Protein AF-A0A6L9YX73-F1 (afdb_monomer_lite)

Foldseek 3Di:
DDDPQWKKKWWQALPVVDDIWIDTRHDTQDCVPNVVVVVVVVVVQCCQVPPDPPFDWDWDDFPNWIWTDGLWKIWIWAWFPDHGPVRHTTIMIIIDTDDPDDDDPVSLVVSLVSVQVVCVVSVTHHDPVSSVRSSVVVVVVRVVSVVVVVVVVVVVVVLVVVLVVVLVCCLPVVVVVVVVVVVVVVVVVVVVVVPDDDDDPVVVVVVVVVVVVVVVVVVVVVVVSVVCVVVSVVDPSSVVPDPPPDDDDD

Structure (mmCIF, N/CA/C/O backbone):
data_AF-A0A6L9YX73-F1
#
_entry.id   AF-A0A6L9YX73-F1
#
loop_
_atom_site.group_PDB
_atom_site.id
_atom_site.type_symbol
_atom_site.label_atom_id
_atom_site.label_alt_id
_atom_site.label_comp_id
_atom_site.label_asym_id
_atom_site.label_entity_id
_atom_site.label_seq_id
_atom_site.pdbx_PDB_ins_code
_atom_site.Cartn_x
_atom_site.Cartn_y
_atom_site.Cartn_z
_atom_site.occupancy
_atom_site.B_iso_or_equiv
_atom_site.auth_seq_id
_atom_site.auth_comp_id
_atom_site.auth_asym_id
_atom_site.auth_atom_id
_atom_site.pdbx_PDB_model_num
ATOM 1 N N . MET A 1 1 ? -4.839 24.579 -1.354 1.00 28.47 1 MET A N 1
ATOM 2 C CA . MET A 1 1 ? -4.820 23.292 -2.086 1.00 28.47 1 MET A CA 1
ATOM 3 C C . MET A 1 1 ? -5.053 22.160 -1.098 1.00 28.47 1 MET A C 1
ATOM 5 O O . MET A 1 1 ? -4.150 21.777 -0.362 1.00 28.47 1 MET A O 1
ATOM 9 N N . THR A 1 2 ? -6.299 21.713 -1.013 1.00 27.42 2 THR A N 1
ATOM 10 C CA . THR A 1 2 ? -6.786 20.639 -0.146 1.00 27.42 2 THR A CA 1
ATOM 11 C C . THR A 1 2 ? -6.419 19.294 -0.766 1.00 27.42 2 THR A C 1
ATOM 13 O O . THR A 1 2 ? -7.073 18.819 -1.687 1.00 27.42 2 THR A O 1
ATOM 16 N N . THR A 1 3 ? -5.334 18.678 -0.294 1.00 39.69 3 THR A N 1
ATOM 17 C CA . THR A 1 3 ? -5.133 17.244 -0.515 1.00 39.69 3 THR A CA 1
ATOM 18 C C . THR A 1 3 ? -6.301 16.519 0.140 1.00 39.69 3 THR A C 1
ATOM 20 O O . THR A 1 3 ? -6.611 16.787 1.299 1.00 39.69 3 THR A O 1
ATOM 23 N N . ASN A 1 4 ? -6.993 15.673 -0.616 1.00 47.00 4 ASN A N 1
ATOM 24 C CA . ASN A 1 4 ? -8.134 14.909 -0.131 1.00 47.00 4 ASN A CA 1
ATOM 25 C C . ASN A 1 4 ? -7.609 13.912 0.921 1.00 47.00 4 ASN A C 1
ATOM 27 O O . ASN A 1 4 ? -6.870 12.986 0.589 1.00 47.00 4 ASN A O 1
ATOM 31 N N . ARG A 1 5 ? -7.856 14.225 2.197 1.00 58.59 5 ARG A N 1
ATOM 32 C CA . ARG A 1 5 ? -7.142 13.722 3.391 1.00 58.59 5 ARG A CA 1
ATOM 33 C C . ARG A 1 5 ? -7.901 12.632 4.144 1.00 58.59 5 ARG A C 1
ATOM 35 O O . ARG A 1 5 ? -7.526 12.307 5.259 1.00 58.59 5 ARG A O 1
ATOM 42 N N . GLU A 1 6 ? -8.979 12.108 3.584 1.00 69.44 6 GLU A N 1
ATOM 43 C CA . GLU A 1 6 ? -9.892 11.263 4.346 1.00 69.44 6 GLU A CA 1
ATOM 44 C C . GLU A 1 6 ? -9.435 9.802 4.329 1.00 69.44 6 GLU A C 1
ATOM 46 O O . GLU A 1 6 ? -9.416 9.153 3.280 1.00 69.44 6 GLU A O 1
ATOM 51 N N . LEU A 1 7 ? -9.057 9.289 5.504 1.00 81.12 7 LEU A N 1
ATOM 52 C CA . LEU A 1 7 ? -8.949 7.854 5.735 1.00 81.12 7 LEU A CA 1
ATOM 53 C C . LEU A 1 7 ? -10.349 7.240 5.799 1.00 81.12 7 LEU A C 1
ATOM 55 O O . LEU A 1 7 ? -11.293 7.832 6.327 1.00 81.12 7 LEU A O 1
ATOM 59 N N . CYS A 1 8 ? -10.474 6.035 5.258 1.00 84.25 8 CYS A N 1
ATOM 60 C CA . CYS A 1 8 ? -11.646 5.196 5.449 1.00 84.25 8 CYS A CA 1
ATOM 61 C C . CYS A 1 8 ? -11.272 4.075 6.412 1.00 84.25 8 CYS A C 1
ATOM 63 O O . CYS A 1 8 ? -10.256 3.403 6.228 1.00 84.25 8 CYS A O 1
ATOM 65 N N . HIS A 1 9 ? -12.086 3.859 7.431 1.00 85.94 9 HIS A N 1
ATOM 66 C CA . HIS A 1 9 ? -11.857 2.836 8.435 1.00 85.94 9 HIS A CA 1
ATOM 67 C C . HIS A 1 9 ? -12.965 1.794 8.363 1.00 85.94 9 HIS A C 1
ATOM 69 O O . HIS A 1 9 ? -14.138 2.128 8.237 1.00 85.94 9 HIS A O 1
ATOM 75 N N . TRP A 1 10 ? -12.588 0.528 8.449 1.00 83.50 10 TRP A N 1
ATOM 76 C CA . TRP A 1 10 ? -13.494 -0.605 8.541 1.00 83.50 10 TRP A CA 1
ATOM 77 C C . TRP A 1 10 ? -13.113 -1.425 9.768 1.00 83.50 10 TRP A C 1
ATOM 79 O O . TRP A 1 10 ? -11.934 -1.705 10.007 1.00 83.50 10 TRP A O 1
ATOM 89 N N . ALA A 1 11 ? -14.107 -1.819 10.552 1.00 77.56 11 ALA A N 1
ATOM 90 C CA . ALA A 1 11 ? -13.924 -2.748 11.652 1.00 77.56 11 ALA A CA 1
ATOM 91 C C . ALA A 1 11 ? -15.119 -3.690 11.739 1.00 77.56 11 ALA A C 1
ATOM 93 O O . ALA A 1 11 ? -16.269 -3.258 11.848 1.00 77.56 11 ALA A O 1
ATOM 94 N N . GLN A 1 12 ? -14.828 -4.987 11.769 1.00 74.06 12 GLN A N 1
ATOM 95 C CA . GLN A 1 12 ? -15.840 -5.991 12.061 1.00 74.06 12 GLN A CA 1
ATOM 96 C C . GLN A 1 12 ? -16.338 -5.813 13.495 1.00 74.06 12 GLN A C 1
ATOM 98 O O . GLN A 1 12 ? -15.521 -5.746 14.418 1.00 74.06 12 GLN A O 1
ATOM 103 N N . GLN A 1 13 ? -17.653 -5.762 13.706 1.00 68.31 13 GLN A N 1
ATOM 104 C CA . GLN A 1 13 ? -18.235 -5.650 15.046 1.00 68.31 13 GLN A CA 1
ATOM 105 C C . GLN A 1 13 ? -17.806 -6.811 15.954 1.00 68.31 13 GLN A C 1
ATOM 107 O O . GLN A 1 13 ? -17.713 -7.961 15.529 1.00 68.31 13 GLN A O 1
ATOM 112 N N . ILE A 1 14 ? -17.566 -6.510 17.235 1.00 61.66 14 ILE A N 1
ATOM 113 C CA . ILE A 1 14 ? -17.250 -7.528 18.256 1.00 61.66 14 ILE A CA 1
ATOM 114 C C . ILE A 1 14 ? -18.456 -8.453 18.486 1.00 61.66 14 ILE A C 1
ATOM 116 O O . ILE A 1 14 ? -18.305 -9.652 18.723 1.00 61.66 14 ILE A O 1
ATOM 120 N N . LYS A 1 15 ? -19.670 -7.904 18.375 1.00 62.66 15 LYS A N 1
ATOM 121 C CA . LYS A 1 15 ? -20.918 -8.668 18.408 1.00 62.66 15 LYS A CA 1
ATOM 122 C C . LYS A 1 15 ? -21.242 -9.124 16.984 1.00 62.66 15 LYS A C 1
ATOM 124 O O . LYS A 1 15 ? -21.561 -8.294 16.140 1.00 62.66 15 LYS A O 1
ATOM 129 N N . SER A 1 16 ? -21.176 -10.432 16.725 1.00 59.22 16 SER A N 1
ATOM 130 C CA . SER A 1 16 ? -21.336 -11.032 15.384 1.00 59.22 16 SER A CA 1
ATOM 131 C C . SER A 1 16 ? -22.702 -10.802 14.729 1.00 59.22 16 SER A C 1
ATOM 133 O O . SER A 1 16 ? -22.848 -11.041 13.536 1.00 59.22 16 SER A O 1
ATOM 135 N N . THR A 1 17 ? -23.698 -10.359 15.495 1.00 63.16 17 THR A N 1
ATOM 136 C CA . THR A 1 17 ? -25.054 -10.062 15.019 1.00 63.16 17 THR A CA 1
ATOM 137 C C . THR A 1 17 ? -25.183 -8.687 14.373 1.00 63.16 17 THR A C 1
ATOM 139 O O . THR A 1 17 ? -26.188 -8.421 13.720 1.00 63.16 17 THR A O 1
ATOM 142 N N . ASN A 1 18 ? -24.206 -7.801 14.575 1.00 69.12 18 ASN A N 1
ATOM 143 C CA . ASN A 1 18 ? -24.274 -6.428 14.095 1.00 69.12 18 ASN A CA 1
ATOM 144 C C . ASN A 1 18 ? -23.500 -6.276 12.778 1.00 69.12 18 ASN A C 1
ATOM 146 O O . ASN A 1 18 ? -22.459 -6.915 12.609 1.00 69.12 18 ASN A O 1
ATOM 150 N N . PRO A 1 19 ? -23.969 -5.411 11.861 1.00 74.50 19 PRO A N 1
ATOM 151 C CA . PRO A 1 19 ? -23.253 -5.128 10.625 1.00 74.50 19 PRO A CA 1
ATOM 152 C C . PRO A 1 19 ? -21.907 -4.454 10.913 1.00 74.50 19 PRO A C 1
ATOM 154 O O . PRO A 1 19 ? -21.751 -3.746 11.909 1.00 74.50 19 PRO A O 1
ATOM 157 N N . ASP A 1 20 ? -20.944 -4.645 10.013 1.00 79.50 20 ASP A N 1
ATOM 158 C CA . ASP A 1 20 ? -19.618 -4.036 10.126 1.00 79.50 20 ASP A CA 1
ATOM 159 C C . ASP A 1 20 ? -19.685 -2.506 10.192 1.00 79.50 20 ASP A C 1
ATOM 161 O O . ASP A 1 20 ? -20.453 -1.860 9.464 1.00 79.50 20 ASP A O 1
ATOM 165 N N . ILE A 1 21 ? -18.814 -1.920 11.013 1.00 82.31 21 ILE A N 1
ATOM 166 C CA . ILE A 1 21 ? -18.687 -0.470 11.146 1.00 82.31 21 ILE A CA 1
ATOM 167 C C . ILE A 1 21 ? -17.762 0.037 10.039 1.00 82.31 21 ILE A C 1
ATOM 169 O O . ILE A 1 21 ? -16.612 -0.402 9.944 1.00 82.31 21 ILE A O 1
ATOM 173 N N . ILE A 1 22 ? -18.242 0.983 9.228 1.00 83.75 22 ILE A N 1
ATOM 174 C CA . ILE A 1 22 ? -17.445 1.645 8.187 1.00 83.75 22 ILE A CA 1
ATOM 175 C C . ILE A 1 22 ? -17.533 3.148 8.383 1.00 83.75 22 ILE A C 1
ATOM 177 O O . ILE A 1 22 ? -18.625 3.706 8.385 1.00 83.75 22 ILE A O 1
ATOM 181 N N . TYR A 1 23 ? -16.382 3.795 8.529 1.00 84.94 23 TYR A N 1
ATOM 182 C CA . TYR A 1 23 ? -16.262 5.243 8.617 1.00 84.94 23 TYR A CA 1
ATOM 183 C C . TYR A 1 23 ? -15.519 5.782 7.405 1.00 84.94 23 TYR A C 1
ATOM 185 O O . TYR A 1 23 ? -14.487 5.241 7.005 1.00 84.94 23 TYR A O 1
ATOM 193 N N . LYS A 1 24 ? -15.999 6.902 6.874 1.00 83.56 24 LYS A N 1
ATOM 194 C CA . LYS A 1 24 ? -15.263 7.742 5.932 1.00 83.56 24 LYS A CA 1
ATOM 195 C C . LYS A 1 24 ? -14.967 9.069 6.620 1.00 83.56 24 LYS A C 1
ATOM 197 O O . LYS A 1 24 ? -15.872 9.851 6.915 1.00 83.56 24 LYS A O 1
ATOM 202 N N . GLY A 1 25 ? -13.700 9.288 6.965 1.00 80.56 25 GLY A N 1
ATOM 203 C CA . GLY A 1 25 ? -13.309 10.383 7.847 1.00 80.56 25 GLY A CA 1
ATOM 204 C C . GLY A 1 25 ? -14.025 10.286 9.200 1.00 80.56 25 GLY A C 1
ATOM 205 O O . GLY A 1 25 ? -13.740 9.400 10.000 1.00 80.56 25 GLY A O 1
ATOM 206 N N . LYS A 1 26 ? -14.958 11.210 9.460 1.00 78.12 26 LYS A N 1
ATOM 207 C CA . LYS A 1 26 ? -15.724 11.282 10.720 1.00 78.12 26 LYS A CA 1
ATOM 208 C C . LYS A 1 26 ? -17.159 10.754 10.620 1.00 78.12 26 LYS A C 1
ATOM 210 O O . LYS A 1 26 ? -17.870 10.793 11.619 1.00 78.12 26 LYS A O 1
ATOM 215 N N . ILE A 1 27 ? -17.593 10.324 9.437 1.00 83.94 27 ILE A N 1
ATOM 216 C CA . ILE A 1 27 ? -18.981 9.931 9.174 1.00 83.94 27 ILE A CA 1
ATOM 217 C C . ILE A 1 27 ? -19.064 8.406 9.152 1.00 83.94 27 ILE A C 1
ATOM 219 O O . ILE A 1 27 ? -18.334 7.766 8.394 1.00 83.94 27 ILE A O 1
ATOM 223 N N . GLU A 1 28 ? -19.952 7.840 9.970 1.00 86.19 28 GLU A N 1
ATOM 224 C CA . GLU A 1 28 ? -20.330 6.428 9.885 1.00 86.19 28 GLU A CA 1
ATOM 225 C C . GLU A 1 28 ? -21.273 6.221 8.698 1.00 86.19 28 GLU A C 1
ATOM 227 O O . GLU A 1 28 ? -22.293 6.900 8.587 1.00 86.19 28 GLU A O 1
ATOM 232 N N . LEU A 1 29 ? -20.934 5.280 7.818 1.00 83.50 29 LEU A N 1
ATOM 233 C CA . LEU A 1 29 ? -21.755 4.928 6.664 1.00 83.50 29 LEU A CA 1
ATOM 234 C C . LEU A 1 29 ? -22.800 3.890 7.070 1.00 83.50 29 LEU A C 1
ATOM 236 O O . LEU A 1 29 ? -22.457 2.771 7.471 1.00 83.50 29 LEU A O 1
ATOM 240 N N . HIS A 1 30 ? -24.079 4.227 6.930 1.00 83.62 30 HIS A N 1
ATOM 241 C CA . HIS A 1 30 ? -25.179 3.375 7.360 1.00 83.62 30 HIS A CA 1
ATOM 242 C C . HIS A 1 30 ? -25.414 2.225 6.359 1.00 83.62 30 HIS A C 1
ATOM 244 O O . HIS A 1 30 ? -25.539 2.487 5.161 1.00 83.62 30 HIS A O 1
ATOM 250 N N . PRO A 1 31 ? -25.572 0.961 6.807 1.00 77.88 31 PRO A N 1
ATOM 251 C CA . PRO A 1 31 ? -25.685 -0.206 5.922 1.00 77.88 31 PRO A CA 1
ATOM 252 C C . PRO A 1 31 ? -26.796 -0.117 4.872 1.00 77.88 31 PRO A C 1
ATOM 254 O O . PRO A 1 31 ? -26.626 -0.611 3.770 1.00 77.88 31 PRO A O 1
ATOM 257 N N . VAL A 1 32 ? -27.918 0.521 5.218 1.00 74.56 32 VAL A N 1
ATOM 258 C CA . VAL A 1 32 ? -29.110 0.621 4.352 1.00 74.56 32 VAL A CA 1
ATOM 259 C C . VAL A 1 32 ? -29.120 1.885 3.485 1.00 74.56 32 VAL A C 1
ATOM 261 O O . VAL A 1 32 ? -29.744 1.900 2.433 1.00 74.56 32 VAL A O 1
ATOM 264 N N . LYS A 1 33 ? -28.481 2.975 3.931 1.00 78.94 33 LYS A N 1
ATOM 265 C CA . LYS A 1 33 ? -28.550 4.270 3.224 1.00 78.94 33 LYS A CA 1
ATOM 266 C C . LYS A 1 33 ? -27.348 4.492 2.312 1.00 78.94 33 LYS A C 1
ATOM 268 O O . LYS A 1 33 ? -27.506 5.054 1.238 1.00 78.94 33 LYS A O 1
ATOM 273 N N . ASP A 1 34 ? -26.185 4.000 2.726 1.00 85.81 34 ASP A N 1
ATOM 274 C CA . ASP A 1 34 ? -24.898 4.264 2.082 1.00 85.81 34 ASP A CA 1
ATOM 275 C C . ASP A 1 34 ? -24.297 2.982 1.479 1.00 85.81 34 ASP A C 1
ATOM 277 O O . ASP A 1 34 ? -23.081 2.854 1.346 1.00 85.81 34 ASP A O 1
ATOM 281 N N . GLU A 1 35 ? -25.141 2.001 1.141 1.00 84.62 35 GLU A N 1
ATOM 282 C CA . GLU A 1 35 ? -24.743 0.666 0.667 1.00 84.62 35 GLU A CA 1
ATOM 283 C C . GLU A 1 35 ? -23.741 0.737 -0.495 1.00 84.62 35 GLU A C 1
ATOM 285 O O . GLU A 1 35 ? -22.658 0.158 -0.422 1.00 84.62 35 GLU A O 1
ATOM 290 N N . GLN A 1 36 ? -24.039 1.547 -1.514 1.00 85.62 36 GLN A N 1
ATOM 291 C CA . GLN A 1 36 ? -23.175 1.718 -2.684 1.00 85.62 36 GLN A CA 1
ATOM 292 C C . GLN A 1 36 ? -21.796 2.307 -2.329 1.00 85.62 36 GLN A C 1
ATOM 294 O O . GLN A 1 36 ? -20.767 1.928 -2.901 1.00 85.62 36 GLN A O 1
ATOM 299 N N . GLU A 1 37 ? -21.741 3.240 -1.376 1.00 84.12 37 GLU A N 1
ATOM 300 C CA . GLU A 1 37 ? -20.478 3.834 -0.933 1.00 84.12 37 GLU A CA 1
ATOM 301 C C . GLU A 1 37 ? -19.666 2.843 -0.088 1.00 84.12 37 GLU A C 1
ATOM 303 O O . GLU A 1 37 ? -18.448 2.728 -0.257 1.00 84.12 37 GLU A O 1
ATOM 308 N N . ARG A 1 38 ? -20.344 2.056 0.754 1.00 84.94 38 ARG A N 1
ATOM 309 C CA . ARG A 1 38 ? -19.734 0.958 1.515 1.00 84.94 38 ARG A CA 1
ATOM 310 C C . ARG A 1 38 ? -19.124 -0.089 0.584 1.00 84.94 38 ARG A C 1
ATOM 312 O O . ARG A 1 38 ? -17.962 -0.447 0.775 1.00 84.94 38 ARG A O 1
ATOM 319 N N . GLU A 1 39 ? -19.843 -0.520 -0.452 1.00 84.88 39 GLU A N 1
ATOM 320 C CA . GLU A 1 39 ? -19.317 -1.439 -1.474 1.00 84.88 39 GLU A CA 1
ATOM 321 C C . GLU A 1 39 ? -18.099 -0.861 -2.203 1.00 84.88 39 GLU A C 1
ATOM 323 O O . GLU A 1 39 ? -17.112 -1.564 -2.431 1.00 84.88 39 GLU A O 1
ATOM 328 N N . THR A 1 40 ? -18.127 0.437 -2.518 1.00 85.94 40 THR A N 1
ATOM 329 C CA . THR A 1 40 ? -17.002 1.120 -3.173 1.00 85.94 40 THR A CA 1
ATOM 330 C C . THR A 1 40 ? -15.738 1.077 -2.308 1.00 85.94 40 THR A C 1
ATOM 332 O O . THR A 1 40 ? -14.649 0.791 -2.813 1.00 85.94 40 THR A O 1
ATOM 335 N N . ILE A 1 41 ? -15.863 1.319 -0.998 1.00 84.69 41 ILE A N 1
ATOM 336 C CA . ILE A 1 41 ? -14.737 1.250 -0.053 1.00 84.69 41 ILE A CA 1
ATOM 337 C C . ILE A 1 41 ? -14.220 -0.184 0.078 1.00 84.69 41 ILE A C 1
ATOM 339 O O . ILE A 1 41 ? -13.007 -0.398 0.023 1.00 84.69 41 ILE A O 1
ATOM 343 N N . LEU A 1 42 ? -15.114 -1.167 0.210 1.00 85.00 42 LEU A N 1
ATOM 344 C CA . LEU A 1 42 ? -14.733 -2.578 0.306 1.00 85.00 42 LEU A CA 1
ATOM 345 C C . LEU A 1 42 ? -14.004 -3.048 -0.958 1.00 85.00 42 LEU A C 1
ATOM 347 O O . LEU A 1 42 ? -12.926 -3.633 -0.864 1.00 85.00 42 LEU A O 1
ATOM 351 N N . SER A 1 43 ? -14.507 -2.686 -2.142 1.00 84.31 43 SER A N 1
ATOM 352 C CA . SER A 1 43 ? -13.830 -2.988 -3.405 1.00 84.31 43 SER A CA 1
ATOM 353 C C . SER A 1 43 ? -12.456 -2.317 -3.508 1.00 84.31 43 SER A C 1
ATOM 355 O O . SER A 1 43 ? -11.540 -2.897 -4.097 1.00 84.31 43 SER A O 1
ATOM 357 N N . ALA A 1 44 ? -12.290 -1.104 -2.972 1.00 83.69 44 ALA A N 1
ATOM 358 C CA . ALA A 1 44 ? -11.000 -0.416 -2.959 1.00 83.69 44 ALA A CA 1
ATOM 359 C C . ALA A 1 44 ? -10.000 -1.091 -2.005 1.00 83.69 44 ALA A C 1
ATOM 361 O O . ALA A 1 44 ? -8.822 -1.228 -2.345 1.00 83.69 44 ALA A O 1
ATOM 362 N N . ILE A 1 45 ? -10.469 -1.555 -0.841 1.00 84.69 45 ILE A N 1
ATOM 363 C CA . ILE A 1 45 ? -9.674 -2.359 0.096 1.00 84.69 45 ILE A CA 1
ATOM 364 C C . ILE A 1 45 ? -9.214 -3.651 -0.585 1.00 84.69 45 ILE A C 1
ATOM 366 O O . ILE A 1 45 ? -8.012 -3.934 -0.603 1.00 84.69 45 ILE A O 1
ATOM 370 N N . ASP A 1 46 ? -10.137 -4.388 -1.201 1.00 84.44 46 ASP A N 1
ATOM 371 C CA . ASP A 1 46 ? -9.839 -5.644 -1.892 1.00 84.44 46 ASP A CA 1
ATOM 372 C C . ASP A 1 46 ? -8.836 -5.451 -3.028 1.00 84.44 46 ASP A C 1
ATOM 374 O O . ASP A 1 46 ? -7.927 -6.262 -3.193 1.00 84.44 46 ASP A O 1
ATOM 378 N N . GLU A 1 47 ? -8.920 -4.348 -3.777 1.00 83.69 47 GLU A N 1
ATOM 379 C CA . GLU A 1 47 ? -7.959 -4.054 -4.842 1.00 83.69 47 GLU A CA 1
ATOM 380 C C . GLU A 1 47 ? -6.517 -3.907 -4.322 1.00 83.69 47 GLU A C 1
ATOM 382 O O . GLU A 1 47 ? -5.561 -4.263 -5.023 1.00 83.69 47 GLU A O 1
ATOM 387 N N . VAL A 1 48 ? -6.346 -3.375 -3.109 1.00 81.06 48 VAL A N 1
ATOM 388 C CA . VAL A 1 48 ? -5.030 -3.191 -2.482 1.00 81.06 48 VAL A CA 1
ATOM 389 C C . VAL A 1 48 ? -4.547 -4.473 -1.803 1.00 81.06 48 VAL A C 1
ATOM 391 O O . VAL A 1 48 ? -3.365 -4.807 -1.913 1.00 81.06 48 VAL A O 1
ATOM 394 N N . VAL A 1 49 ? -5.437 -5.185 -1.104 1.00 80.81 49 VAL A N 1
ATOM 395 C CA . VAL A 1 49 ? -5.108 -6.401 -0.340 1.00 80.81 49 VAL A CA 1
ATOM 396 C C . VAL A 1 49 ? -4.902 -7.605 -1.263 1.00 80.81 49 VAL A C 1
ATOM 398 O O . VAL A 1 49 ? -3.943 -8.360 -1.087 1.00 80.81 49 VAL A O 1
ATOM 401 N N . LEU A 1 50 ? -5.773 -7.766 -2.260 1.00 80.94 50 LEU A N 1
ATOM 402 C CA . LEU A 1 50 ? -5.785 -8.847 -3.244 1.00 80.94 50 LEU A CA 1
ATOM 403 C C . LEU A 1 50 ? -5.594 -8.262 -4.654 1.00 80.94 50 LEU A C 1
ATOM 405 O O . LEU A 1 50 ? -6.526 -8.224 -5.465 1.00 80.94 50 LEU A O 1
ATOM 409 N N . PRO A 1 51 ? -4.377 -7.795 -4.988 1.00 71.88 51 PRO A N 1
ATOM 410 C CA . PRO A 1 51 ? -4.116 -7.205 -6.292 1.00 71.88 51 PRO A CA 1
ATOM 411 C C . PRO A 1 51 ? -4.446 -8.200 -7.415 1.00 71.88 51 PRO A C 1
ATOM 413 O O . PRO A 1 51 ? -3.921 -9.314 -7.468 1.00 71.88 51 PRO A O 1
ATOM 416 N N . LYS A 1 52 ? -5.289 -7.775 -8.366 1.00 71.94 52 LYS A N 1
ATOM 417 C CA . LYS A 1 52 ? -5.544 -8.528 -9.608 1.00 71.94 52 LYS A CA 1
ATOM 418 C C . LYS A 1 52 ? -4.216 -8.817 -10.325 1.00 71.94 52 LYS A C 1
ATOM 420 O O . LYS A 1 52 ? -3.286 -8.007 -10.250 1.00 71.94 52 LYS A O 1
ATOM 425 N N . LYS A 1 53 ? -4.137 -9.938 -11.063 1.00 54.78 53 LYS A N 1
ATOM 426 C CA . LYS A 1 53 ? -2.967 -10.298 -11.895 1.00 54.78 53 LYS A CA 1
ATOM 427 C C . LYS A 1 53 ? -2.465 -9.049 -12.639 1.00 54.78 53 LYS A C 1
ATOM 429 O O . LYS A 1 53 ? -3.242 -8.419 -13.351 1.00 54.78 53 LYS A O 1
ATOM 434 N N . ASN A 1 54 ? -1.186 -8.708 -12.451 1.00 53.59 54 ASN A N 1
ATOM 435 C CA . ASN A 1 54 ? -0.464 -7.540 -12.997 1.00 53.59 54 ASN A CA 1
ATOM 436 C C . ASN A 1 54 ? -0.463 -6.245 -12.154 1.00 53.59 54 ASN A C 1
ATOM 438 O O . ASN A 1 54 ? 0.166 -5.266 -12.567 1.00 53.59 54 ASN A O 1
ATOM 442 N N . LYS A 1 55 ? -1.087 -6.209 -10.970 1.00 61.84 55 LYS A N 1
ATOM 443 C CA . LYS A 1 55 ? -0.923 -5.101 -10.010 1.00 61.84 55 LYS A CA 1
ATOM 444 C C . LYS A 1 55 ? 0.097 -5.463 -8.926 1.00 61.84 55 LYS A C 1
ATOM 446 O O . LYS A 1 55 ? 0.190 -6.605 -8.493 1.00 61.84 55 LYS A O 1
ATOM 451 N N . VAL A 1 56 ? 0.889 -4.476 -8.506 1.00 58.50 56 VAL A N 1
ATOM 452 C CA . VAL A 1 56 ? 1.855 -4.626 -7.408 1.00 58.50 56 VAL A CA 1
ATOM 453 C C . VAL A 1 56 ? 1.126 -4.305 -6.112 1.00 58.50 56 VAL A C 1
ATOM 455 O O . VAL A 1 56 ? 0.967 -3.131 -5.785 1.00 58.50 56 VAL A O 1
ATOM 458 N N . GLY A 1 57 ? 0.652 -5.339 -5.423 1.00 63.34 57 GLY A N 1
ATOM 459 C CA . GLY A 1 57 ? 0.334 -5.255 -4.001 1.00 63.34 57 GLY A CA 1
ATOM 460 C C . GLY A 1 57 ? 1.507 -5.833 -3.229 1.00 63.34 57 GLY A C 1
ATOM 461 O O . GLY A 1 57 ? 1.969 -6.936 -3.525 1.00 63.34 57 GLY A O 1
ATOM 462 N N . ILE A 1 58 ? 2.041 -5.054 -2.298 1.00 71.12 58 ILE A N 1
ATOM 463 C CA . ILE A 1 58 ? 3.123 -5.491 -1.420 1.00 71.12 58 ILE A CA 1
ATOM 464 C C . ILE A 1 58 ? 2.566 -5.527 -0.017 1.00 71.12 58 ILE A C 1
ATOM 466 O O . ILE A 1 58 ? 1.938 -4.565 0.423 1.00 71.12 58 ILE A O 1
ATOM 470 N N . ASN A 1 59 ? 2.808 -6.636 0.671 1.00 81.50 59 ASN A N 1
ATOM 471 C CA . ASN A 1 59 ? 2.525 -6.755 2.084 1.00 81.50 59 ASN A CA 1
ATOM 472 C C . ASN A 1 59 ? 3.814 -6.572 2.892 1.00 81.50 59 ASN A C 1
ATOM 474 O O . ASN A 1 59 ? 4.904 -6.994 2.502 1.00 81.50 59 ASN A O 1
ATOM 478 N N . ILE A 1 60 ? 3.693 -5.894 4.025 1.00 78.75 60 ILE A N 1
ATOM 479 C CA . ILE A 1 60 ? 4.709 -5.891 5.072 1.00 78.75 60 ILE A CA 1
ATOM 480 C C . ILE A 1 60 ? 3.990 -6.284 6.346 1.00 78.75 60 ILE A C 1
ATOM 482 O O . ILE A 1 60 ? 2.968 -5.696 6.694 1.00 78.75 60 ILE A O 1
ATOM 486 N N . GLU A 1 61 ? 4.527 -7.282 7.027 1.00 80.50 61 GLU A N 1
ATOM 487 C CA . GLU A 1 61 ? 4.167 -7.587 8.399 1.00 80.50 61 GLU A CA 1
ATOM 488 C C . GLU A 1 61 ? 5.283 -7.050 9.289 1.00 80.50 61 GLU A C 1
ATOM 490 O O . GLU A 1 61 ? 6.444 -7.431 9.143 1.00 80.50 61 GLU A O 1
ATOM 495 N N . TYR A 1 62 ? 4.939 -6.117 10.169 1.00 71.50 62 TYR A N 1
ATOM 496 C CA . TYR A 1 62 ? 5.873 -5.515 11.105 1.00 71.50 62 TYR A CA 1
ATOM 497 C C . TYR A 1 62 ? 5.261 -5.576 12.500 1.00 71.50 62 TYR A C 1
ATOM 499 O O . TYR A 1 62 ? 4.247 -4.935 12.762 1.00 71.50 62 TYR A O 1
ATOM 507 N N . LYS A 1 63 ? 5.843 -6.416 13.366 1.00 71.12 63 LYS A N 1
ATOM 508 C CA . LYS A 1 63 ? 5.425 -6.626 14.766 1.00 71.12 63 LYS A CA 1
ATOM 509 C C . LYS A 1 63 ? 3.897 -6.759 14.948 1.00 71.12 63 LYS A C 1
ATOM 511 O O . LYS A 1 63 ? 3.294 -6.089 15.778 1.00 71.12 63 LYS A O 1
ATOM 516 N N . GLY A 1 64 ? 3.258 -7.601 14.132 1.00 71.00 64 GLY A N 1
ATOM 517 C CA . GLY A 1 64 ? 1.814 -7.882 14.207 1.00 71.00 64 GLY A CA 1
ATOM 518 C C . GLY A 1 64 ? 0.899 -6.879 13.491 1.00 71.00 64 GLY A C 1
ATOM 519 O O . GLY A 1 64 ? -0.295 -7.142 13.353 1.00 71.00 64 GLY A O 1
ATOM 520 N N . VAL A 1 65 ? 1.437 -5.770 12.972 1.00 82.88 65 VAL A N 1
ATOM 521 C CA . VAL A 1 65 ? 0.722 -4.856 12.071 1.00 82.88 65 VAL A CA 1
ATOM 522 C C . VAL A 1 65 ? 1.010 -5.260 10.629 1.00 82.88 65 VAL A C 1
ATOM 524 O O . VAL A 1 65 ? 2.167 -5.404 10.231 1.00 82.88 65 VAL A O 1
ATOM 527 N N . LYS A 1 66 ? -0.043 -5.440 9.827 1.00 88.19 66 LYS A N 1
ATOM 528 C CA . LYS A 1 66 ? 0.080 -5.758 8.398 1.00 88.19 66 LYS A CA 1
ATOM 529 C C . LYS A 1 66 ? -0.291 -4.542 7.572 1.00 88.19 66 LYS A C 1
ATOM 531 O O . LYS A 1 66 ? -1.373 -4.000 7.746 1.00 88.19 66 LYS A O 1
ATOM 536 N N . ILE A 1 67 ? 0.567 -4.132 6.649 1.00 88.94 67 ILE A N 1
ATOM 537 C CA . ILE A 1 67 ? 0.252 -3.089 5.673 1.00 88.94 67 ILE A CA 1
ATOM 538 C C . ILE A 1 67 ? 0.319 -3.668 4.267 1.00 88.94 67 ILE A C 1
ATOM 540 O O . ILE A 1 67 ? 1.327 -4.243 3.865 1.00 88.94 67 ILE A O 1
ATOM 544 N N . TYR A 1 68 ? -0.772 -3.512 3.532 1.00 88.94 68 TYR A N 1
ATOM 545 C CA . TYR A 1 68 ? -0.864 -3.778 2.106 1.00 88.94 68 TYR A CA 1
ATOM 546 C C . TYR A 1 68 ? -0.789 -2.439 1.397 1.00 88.94 68 TYR A C 1
ATOM 548 O O . TYR A 1 68 ? -1.472 -1.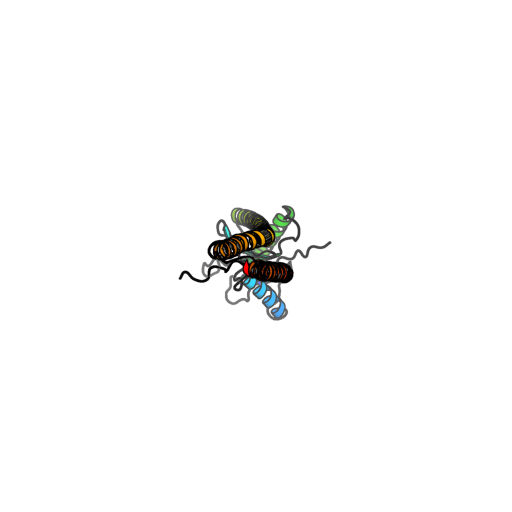498 1.791 1.00 88.94 68 TYR A O 1
ATOM 556 N N . TYR A 1 69 ? 0.032 -2.315 0.366 1.00 87.12 69 TYR A N 1
ATOM 557 C CA . TYR A 1 69 ? 0.104 -1.062 -0.371 1.00 87.12 69 TYR A CA 1
ATOM 558 C C . TYR A 1 69 ? 0.414 -1.262 -1.844 1.00 87.12 69 TYR A C 1
ATOM 560 O O . TYR A 1 69 ? 1.033 -2.243 -2.264 1.00 87.12 69 TYR A O 1
ATOM 568 N N . ASN A 1 70 ? -0.010 -0.271 -2.619 1.00 83.12 70 ASN A N 1
ATOM 569 C CA . ASN A 1 70 ? 0.355 -0.093 -4.012 1.00 83.12 70 ASN A CA 1
ATOM 570 C C . ASN A 1 70 ? 1.019 1.290 -4.197 1.00 83.12 70 ASN A C 1
ATOM 572 O O . ASN A 1 70 ? 1.465 1.934 -3.249 1.00 83.12 70 ASN A O 1
ATOM 576 N N . THR A 1 71 ? 1.127 1.770 -5.436 1.00 77.75 71 THR A N 1
ATOM 577 C CA . THR A 1 71 ? 1.773 3.062 -5.727 1.00 77.75 71 THR A CA 1
ATOM 578 C C . THR A 1 71 ? 1.031 4.290 -5.192 1.00 77.75 71 THR A C 1
ATOM 580 O O . THR A 1 71 ? 1.654 5.343 -5.046 1.00 77.75 71 THR A O 1
ATOM 583 N N . LYS A 1 72 ? -0.280 4.193 -4.958 1.00 82.00 72 LYS A N 1
ATOM 584 C CA . LYS A 1 72 ? -1.160 5.318 -4.604 1.00 82.00 72 LYS A CA 1
ATOM 585 C C . LYS A 1 72 ? -1.808 5.154 -3.233 1.00 82.00 72 LYS A C 1
ATOM 587 O O . LYS A 1 72 ? -1.922 6.138 -2.514 1.00 82.00 72 LYS A O 1
ATOM 592 N N . SER A 1 73 ? -2.163 3.934 -2.862 1.00 87.00 73 SER A N 1
ATOM 593 C CA . SER A 1 73 ? -3.045 3.643 -1.737 1.00 87.00 73 SER A CA 1
ATOM 594 C C . SER A 1 73 ? -2.467 2.548 -0.852 1.00 87.00 73 SER A C 1
ATOM 596 O O . SER A 1 73 ? -1.614 1.761 -1.280 1.00 87.00 73 SER A O 1
ATOM 598 N N . PHE A 1 74 ? -2.949 2.501 0.383 1.00 89.00 74 PHE A N 1
ATOM 599 C CA . PHE A 1 74 ? -2.585 1.502 1.372 1.00 89.00 74 PHE A CA 1
ATOM 600 C C . PHE A 1 74 ? -3.814 1.031 2.150 1.00 89.00 74 PHE A C 1
ATOM 602 O O . PHE A 1 74 ? -4.807 1.745 2.271 1.00 89.00 74 PHE A O 1
ATOM 609 N N . VAL A 1 75 ? -3.711 -0.177 2.691 1.00 89.88 75 VAL A N 1
ATOM 610 C CA . VAL A 1 75 ? -4.616 -0.766 3.672 1.00 89.88 75 VAL A CA 1
ATOM 611 C C . VAL A 1 75 ? -3.764 -1.229 4.841 1.00 89.88 75 VAL A C 1
ATOM 613 O O . VAL A 1 75 ? -2.920 -2.116 4.706 1.00 89.88 75 VAL A O 1
ATOM 616 N N . LEU A 1 76 ? -3.982 -0.623 5.996 1.00 90.75 76 LEU A N 1
ATOM 617 C CA . LEU A 1 76 ? -3.351 -0.994 7.248 1.00 90.75 76 LEU A CA 1
ATOM 618 C C . LEU A 1 76 ? -4.303 -1.884 8.043 1.00 90.75 76 LEU A C 1
ATOM 620 O O . LEU A 1 76 ? -5.393 -1.456 8.403 1.00 90.75 76 LEU A O 1
ATOM 624 N N . LYS A 1 77 ? -3.870 -3.099 8.350 1.00 89.44 77 LYS A N 1
ATOM 625 C CA . LYS A 1 77 ? -4.526 -4.025 9.264 1.00 89.44 77 LYS A CA 1
ATOM 626 C C . LYS A 1 77 ? -3.823 -3.976 10.615 1.00 89.44 77 LYS A C 1
ATOM 628 O O . LYS A 1 77 ? -2.702 -4.472 10.756 1.00 89.44 77 LYS A O 1
ATOM 633 N N . SER A 1 78 ? -4.490 -3.387 11.598 1.00 87.56 78 SER A N 1
ATOM 634 C CA . SER A 1 78 ? -4.022 -3.283 12.979 1.00 87.56 78 SER A CA 1
ATOM 635 C C . SER A 1 78 ? -4.899 -4.117 13.908 1.00 87.56 78 SER A C 1
ATOM 637 O O . SER A 1 78 ? -6.099 -4.274 13.690 1.00 87.56 78 SER A O 1
ATOM 639 N N . ILE A 1 79 ? -4.284 -4.695 14.938 1.00 84.88 79 ILE A N 1
ATOM 640 C CA . ILE A 1 79 ? -4.969 -5.547 15.910 1.00 84.88 79 ILE A CA 1
ATOM 641 C C . ILE A 1 79 ? -5.038 -4.790 17.248 1.00 84.88 79 ILE A C 1
ATOM 643 O O . ILE A 1 79 ? -3.981 -4.456 17.786 1.00 84.88 79 ILE A O 1
ATOM 647 N N . PRO A 1 80 ? -6.242 -4.459 17.750 1.00 82.50 80 PRO A N 1
ATOM 648 C CA . PRO A 1 80 ? -6.423 -3.824 19.056 1.00 82.50 80 PRO A CA 1
ATOM 649 C C . PRO A 1 80 ? -6.210 -4.818 20.213 1.00 82.50 80 PRO A C 1
ATOM 651 O O . PRO A 1 80 ? -6.073 -6.022 19.985 1.00 82.50 80 PRO A O 1
ATOM 654 N N . ILE A 1 81 ? -6.144 -4.309 21.449 1.00 81.69 81 ILE A N 1
ATOM 655 C CA . ILE A 1 81 ? -5.903 -5.122 22.659 1.00 81.69 81 ILE A CA 1
ATOM 656 C C . ILE A 1 81 ? -7.129 -5.982 22.991 1.00 81.69 81 ILE A C 1
ATOM 658 O O . ILE A 1 81 ? -6.999 -7.130 23.425 1.00 81.69 81 ILE A O 1
ATOM 662 N N . GLU A 1 82 ? -8.320 -5.420 22.802 1.00 76.25 82 GLU A N 1
ATOM 663 C CA . GLU A 1 82 ? -9.579 -6.041 23.184 1.00 76.25 82 GLU A CA 1
ATOM 664 C C . GLU A 1 82 ? -9.900 -7.247 22.298 1.00 76.25 82 GLU A C 1
ATOM 666 O O . GLU A 1 82 ? -9.719 -7.245 21.075 1.00 76.25 82 GLU A O 1
ATOM 671 N N . ARG A 1 83 ? -10.421 -8.293 22.939 1.00 72.38 83 ARG A N 1
ATOM 672 C CA . ARG A 1 83 ? -10.926 -9.495 22.276 1.00 72.38 83 ARG A CA 1
ATOM 673 C C . ARG A 1 83 ? -12.440 -9.434 22.201 1.00 72.38 83 ARG A C 1
ATOM 675 O O . ARG A 1 83 ? -13.088 -8.841 23.059 1.00 72.38 83 ARG A O 1
ATOM 682 N N . ASP A 1 84 ? -12.996 -10.065 21.177 1.00 65.38 84 ASP A N 1
ATOM 683 C CA . ASP A 1 84 ? -14.436 -10.236 21.088 1.00 65.38 84 ASP A CA 1
ATOM 684 C C . ASP A 1 84 ? -14.960 -11.245 22.127 1.00 65.38 84 ASP A C 1
ATOM 686 O O . ASP A 1 84 ? -14.193 -11.910 22.829 1.00 65.38 84 ASP A O 1
ATOM 690 N N . ASN A 1 85 ? -16.285 -11.394 22.201 1.00 64.56 85 ASN A N 1
ATOM 691 C CA . ASN A 1 85 ? -16.944 -12.328 23.124 1.00 64.56 85 ASN A CA 1
ATOM 692 C C . ASN A 1 85 ? -16.566 -13.807 22.885 1.00 64.56 85 ASN A C 1
ATOM 694 O O . ASN A 1 85 ? -16.867 -14.655 23.720 1.00 64.56 85 ASN A O 1
ATOM 698 N N . TYR A 1 86 ? -15.914 -14.120 21.761 1.00 64.62 86 TYR A N 1
ATOM 699 C CA . TYR A 1 86 ? -15.416 -15.446 21.396 1.00 64.62 86 TYR A CA 1
ATOM 700 C C . TYR A 1 86 ? -13.887 -15.559 21.557 1.00 64.62 86 TYR A C 1
ATOM 702 O O . TYR A 1 86 ? -13.280 -16.521 21.085 1.00 64.62 86 TYR A O 1
ATOM 710 N N . GLY A 1 87 ? -13.240 -14.577 22.197 1.00 66.56 87 GLY A N 1
ATOM 711 C CA . GLY A 1 87 ? -11.795 -14.548 22.425 1.00 66.56 87 GLY A CA 1
ATOM 712 C C . GLY A 1 87 ? -10.955 -14.228 21.181 1.00 66.56 87 GLY A C 1
ATOM 713 O O . GLY A 1 87 ? -9.721 -14.324 21.241 1.00 66.56 87 GLY A O 1
ATOM 714 N N . ARG A 1 88 ? -11.585 -13.843 20.064 1.00 69.31 88 ARG A N 1
ATOM 715 C CA . ARG A 1 88 ? -10.927 -13.510 18.794 1.00 69.31 88 ARG A CA 1
ATOM 716 C C . ARG A 1 88 ? -10.467 -12.057 18.800 1.00 69.31 88 ARG A C 1
ATOM 718 O O . ARG A 1 88 ? -11.132 -11.166 19.320 1.00 69.31 88 ARG A O 1
ATOM 725 N N . LEU A 1 89 ? -9.326 -11.813 18.171 1.00 74.12 89 LEU A N 1
ATOM 726 C CA . LEU A 1 89 ? -8.818 -10.468 17.928 1.00 74.12 89 LEU A CA 1
ATOM 727 C C . LEU A 1 89 ? -9.505 -9.911 16.677 1.00 74.12 89 LEU A C 1
ATOM 729 O O . LEU A 1 89 ? -9.251 -10.406 15.579 1.00 74.12 89 LEU A O 1
ATOM 733 N N . SER A 1 90 ? -10.385 -8.917 16.837 1.00 75.75 90 SER A N 1
ATOM 734 C CA . SER A 1 90 ? -11.086 -8.283 15.711 1.00 75.75 90 SER A CA 1
ATOM 735 C C . SER A 1 90 ? -10.227 -7.153 15.127 1.00 75.75 90 SER A C 1
ATOM 737 O O . SER A 1 90 ? -10.078 -6.105 15.767 1.00 75.75 90 SER A O 1
ATOM 739 N N . PRO A 1 91 ? -9.620 -7.345 13.941 1.00 83.50 91 PRO A N 1
ATOM 740 C CA . PRO A 1 91 ? -8.720 -6.361 13.365 1.00 83.50 91 PRO A CA 1
ATOM 741 C C . PRO A 1 91 ? -9.483 -5.129 12.872 1.00 83.50 91 PRO A C 1
ATOM 743 O O . PRO A 1 91 ? -10.626 -5.213 12.426 1.00 83.50 91 PRO A O 1
ATOM 746 N N . ILE A 1 92 ? -8.797 -3.993 12.886 1.00 87.00 92 ILE A N 1
ATOM 747 C CA . ILE A 1 92 ? -9.227 -2.757 12.238 1.00 87.00 92 ILE A CA 1
ATOM 748 C C . ILE A 1 92 ? -8.485 -2.649 10.904 1.00 87.00 92 ILE A C 1
ATOM 750 O O . ILE A 1 92 ? -7.260 -2.787 10.858 1.00 87.00 92 ILE A O 1
ATOM 754 N N . LEU A 1 93 ? -9.217 -2.401 9.819 1.00 88.88 93 LEU A N 1
ATOM 755 C CA . LEU A 1 93 ? -8.654 -2.047 8.520 1.00 88.88 93 LEU A CA 1
ATOM 756 C C . LEU A 1 93 ? -8.768 -0.537 8.320 1.00 88.88 93 LEU A C 1
ATOM 758 O O . LEU A 1 93 ? -9.838 0.040 8.460 1.00 88.88 93 LEU A O 1
ATOM 762 N N . SER A 1 94 ? -7.664 0.118 7.988 1.00 90.12 94 SER A N 1
ATOM 763 C CA . SER A 1 94 ? -7.638 1.538 7.633 1.00 90.12 94 SER A CA 1
ATOM 764 C C . SER A 1 94 ? -7.109 1.691 6.217 1.00 90.12 94 SER A C 1
ATOM 766 O O . SER A 1 94 ? -5.951 1.379 5.944 1.00 90.12 94 SER A O 1
ATOM 768 N N . TYR A 1 95 ? -7.974 2.144 5.321 1.00 89.38 95 TYR A N 1
ATOM 769 C CA . TYR A 1 95 ? -7.678 2.426 3.927 1.00 89.38 95 TYR A CA 1
ATOM 770 C C . TYR A 1 95 ? -7.414 3.915 3.723 1.00 89.38 95 TYR A C 1
ATOM 772 O O . TYR A 1 95 ? -8.121 4.771 4.255 1.00 89.38 95 TYR A O 1
ATOM 780 N N . GLY A 1 96 ? -6.409 4.231 2.915 1.00 87.94 96 GLY A N 1
ATOM 781 C CA . GLY A 1 96 ? -6.096 5.608 2.579 1.00 87.94 96 GLY A CA 1
ATOM 782 C C . GLY A 1 96 ? -5.202 5.736 1.361 1.00 87.94 96 GLY A C 1
ATOM 783 O O . GLY A 1 96 ? -4.601 4.774 0.879 1.00 87.94 96 GLY A O 1
ATOM 784 N N . ASN A 1 97 ? -5.090 6.968 0.876 1.00 87.56 97 ASN A N 1
ATOM 785 C CA . ASN A 1 97 ? -4.134 7.328 -0.159 1.00 87.56 97 ASN A CA 1
ATOM 786 C C . ASN A 1 97 ? -2.871 7.906 0.475 1.00 87.56 97 ASN A C 1
ATOM 788 O O . ASN A 1 97 ? -2.937 8.707 1.407 1.00 87.56 97 ASN A O 1
ATOM 792 N N . PHE A 1 98 ? -1.712 7.529 -0.061 1.00 84.31 98 PHE A N 1
ATOM 793 C CA . PHE A 1 98 ? -0.481 8.247 0.240 1.00 84.31 98 PHE A CA 1
ATOM 794 C C . PHE A 1 98 ? -0.574 9.674 -0.310 1.00 84.31 98 PHE A C 1
ATOM 796 O O . PHE A 1 98 ? -1.167 9.878 -1.375 1.00 84.31 98 PHE A O 1
ATOM 803 N N . PRO A 1 99 ? 0.057 10.657 0.351 1.00 81.62 99 PRO A N 1
ATOM 804 C CA . PRO A 1 99 ? 0.176 11.989 -0.215 1.00 81.62 99 PRO A CA 1
ATOM 805 C C . PRO A 1 99 ? 0.893 11.941 -1.575 1.00 81.62 99 PRO A C 1
ATOM 807 O O . PRO A 1 99 ? 1.760 11.099 -1.829 1.00 81.62 99 PRO A O 1
ATOM 810 N N . GLU A 1 100 ? 0.503 12.850 -2.472 1.00 74.81 100 GLU A N 1
ATOM 811 C CA . GLU A 1 100 ? 1.142 12.999 -3.789 1.00 74.81 100 GLU A CA 1
ATOM 812 C C . GLU A 1 100 ? 2.579 13.519 -3.666 1.00 74.81 100 GLU A C 1
ATOM 814 O O . GLU A 1 100 ? 3.456 13.148 -4.444 1.00 74.81 100 GLU A O 1
ATOM 819 N N . LYS A 1 101 ? 2.816 14.367 -2.659 1.00 74.50 101 LYS A N 1
ATOM 820 C CA . LYS A 1 101 ? 4.147 14.813 -2.236 1.00 74.50 101 LYS A CA 1
ATOM 821 C C . LYS A 1 101 ? 4.733 13.822 -1.221 1.00 74.50 101 LYS A C 1
ATOM 823 O O . LYS A 1 101 ? 4.026 12.953 -0.721 1.00 74.50 101 LYS A O 1
ATOM 828 N N . LYS A 1 102 ? 6.024 13.972 -0.909 1.00 73.38 102 LYS A N 1
ATOM 829 C CA . LYS A 1 102 ? 6.723 13.203 0.138 1.00 73.38 102 LYS A CA 1
ATOM 830 C C . LYS A 1 102 ? 5.914 13.206 1.449 1.00 73.38 102 LYS A C 1
ATOM 832 O O . LYS A 1 102 ? 5.353 14.256 1.782 1.00 73.38 102 LYS A O 1
ATOM 837 N N . LEU A 1 103 ? 5.859 12.085 2.182 1.00 76.62 103 LEU A N 1
ATOM 838 C CA . LEU A 1 103 ? 5.297 12.059 3.540 1.00 76.62 103 LEU A CA 1
ATOM 839 C C . LEU A 1 103 ? 5.969 13.157 4.353 1.00 76.62 103 LEU A C 1
ATOM 841 O O . LEU A 1 103 ? 7.198 13.230 4.443 1.00 76.62 103 LEU A O 1
ATOM 845 N N . SER A 1 104 ? 5.143 13.970 4.995 1.00 81.81 104 SER A N 1
ATOM 846 C CA . SER A 1 104 ? 5.574 14.731 6.153 1.00 81.81 104 SER A CA 1
ATOM 847 C C . SER A 1 104 ? 5.346 13.898 7.408 1.00 81.81 104 SER A C 1
ATOM 849 O O . SER A 1 104 ? 4.400 13.111 7.492 1.00 81.81 104 SER A O 1
ATOM 851 N N . GLU A 1 105 ? 6.182 14.111 8.419 1.00 83.56 105 GLU A N 1
ATOM 852 C CA . GLU A 1 105 ? 5.977 13.521 9.742 1.00 83.56 105 GLU A CA 1
ATOM 853 C C . GLU A 1 105 ? 4.605 13.913 10.324 1.00 83.56 105 GLU A C 1
ATOM 855 O O . GLU A 1 105 ? 3.939 13.104 10.969 1.00 83.56 105 GLU A O 1
ATOM 860 N N . ASP A 1 106 ? 4.131 15.122 10.008 1.00 85.06 106 ASP A N 1
ATOM 861 C CA . ASP A 1 106 ? 2.797 15.604 10.372 1.00 85.06 106 ASP A CA 1
ATOM 862 C C . ASP A 1 106 ? 1.682 14.750 9.773 1.00 85.06 106 ASP A C 1
ATOM 864 O O . ASP A 1 106 ? 0.693 14.466 10.447 1.00 85.06 106 ASP A O 1
ATOM 868 N N . TRP A 1 107 ? 1.836 14.301 8.524 1.00 86.56 107 TRP A N 1
ATOM 869 C CA . TRP A 1 107 ? 0.851 13.427 7.896 1.00 86.56 107 TRP A CA 1
ATOM 870 C C . TRP A 1 107 ? 0.769 12.087 8.632 1.00 86.56 107 TRP A C 1
ATOM 872 O O . TRP A 1 107 ? -0.327 11.628 8.943 1.00 86.56 107 TRP A O 1
ATOM 882 N N . ILE A 1 108 ? 1.915 11.501 8.998 1.00 86.88 108 ILE A N 1
ATOM 883 C CA . ILE A 1 108 ? 1.973 10.238 9.753 1.00 86.88 108 ILE A CA 1
ATOM 884 C C . ILE A 1 108 ? 1.342 10.411 11.135 1.00 86.88 108 ILE A C 1
ATOM 886 O O . ILE A 1 108 ? 0.565 9.560 11.576 1.00 86.88 108 ILE A O 1
ATOM 890 N N . LYS A 1 109 ? 1.667 11.513 11.826 1.00 87.06 109 LYS A N 1
ATOM 891 C CA . LYS A 1 109 ? 1.098 11.850 13.137 1.00 87.06 109 LYS A CA 1
ATOM 892 C C . LYS A 1 109 ? -0.419 11.979 13.052 1.00 87.06 109 LYS A C 1
ATOM 894 O O . LYS A 1 109 ? -1.108 11.395 13.888 1.00 87.06 109 LYS A O 1
ATOM 899 N N . THR A 1 110 ? -0.931 12.672 12.038 1.00 87.88 110 THR A N 1
ATOM 900 C CA . THR A 1 110 ? -2.373 12.819 11.810 1.00 87.88 110 THR A CA 1
ATOM 901 C C . THR A 1 110 ? -3.033 11.486 11.481 1.00 87.88 110 THR A C 1
ATOM 903 O O . THR A 1 110 ? -3.971 11.113 12.176 1.00 87.88 110 THR A O 1
ATOM 906 N N . ALA A 1 111 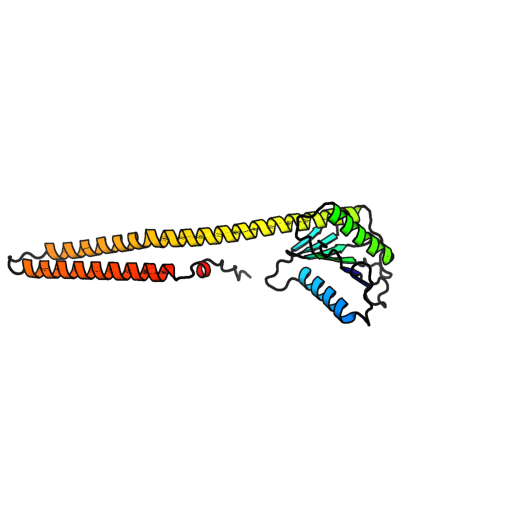? -2.505 10.718 10.523 1.00 87.94 111 ALA A N 1
ATOM 907 C CA . ALA A 1 111 ? -3.053 9.412 10.155 1.00 87.94 111 ALA A CA 1
ATOM 908 C C . ALA A 1 111 ? -3.091 8.452 11.357 1.00 87.94 111 ALA A C 1
ATOM 910 O O . ALA A 1 111 ? -4.104 7.817 11.634 1.00 87.94 111 ALA A O 1
ATOM 911 N N . SER A 1 112 ? -2.012 8.409 12.143 1.00 88.69 112 SER A N 1
ATOM 912 C CA . SER A 1 112 ? -1.947 7.590 13.361 1.00 88.69 112 SER A CA 1
ATOM 913 C C . SER A 1 112 ? -2.949 8.050 14.422 1.00 88.69 112 SER A C 1
ATOM 915 O O . SER A 1 112 ? -3.517 7.226 15.138 1.00 88.69 112 SER A O 1
ATOM 917 N N . LYS A 1 113 ? -3.173 9.366 14.538 1.00 89.31 113 LYS A N 1
ATOM 918 C CA . LYS A 1 113 ? -4.167 9.940 15.450 1.00 89.31 113 LYS A CA 1
ATOM 919 C C . LYS A 1 113 ? -5.590 9.604 15.006 1.00 89.31 113 LYS A C 1
ATOM 921 O O . LYS A 1 113 ? -6.399 9.261 15.857 1.00 89.31 113 LYS A O 1
ATOM 926 N N . GLU A 1 114 ? -5.886 9.658 13.711 1.00 89.62 114 GLU A N 1
ATOM 927 C CA . GLU A 1 114 ? -7.189 9.265 13.158 1.00 89.62 114 GLU A CA 1
ATOM 928 C C . GLU A 1 114 ? -7.475 7.782 13.403 1.00 89.62 114 GLU A C 1
ATOM 930 O O . GLU A 1 114 ? -8.520 7.455 13.954 1.00 89.62 114 GLU A O 1
ATOM 935 N N . ILE A 1 115 ? -6.502 6.904 13.139 1.00 89.62 115 ILE A N 1
ATOM 936 C CA . ILE A 1 115 ? -6.615 5.465 13.430 1.00 89.62 115 ILE A CA 1
ATOM 937 C C . ILE A 1 115 ? -6.861 5.218 14.926 1.00 89.62 115 ILE A C 1
ATOM 939 O O . ILE A 1 115 ? -7.719 4.414 15.291 1.00 89.62 115 ILE A O 1
ATOM 943 N N . LYS A 1 116 ? -6.133 5.922 15.806 1.00 90.06 116 LYS A N 1
ATOM 944 C CA . LYS A 1 116 ? -6.337 5.835 17.260 1.00 90.06 116 LYS A CA 1
ATOM 945 C C . LYS A 1 116 ? -7.737 6.305 17.658 1.00 90.06 116 LYS A C 1
ATOM 947 O O . LYS A 1 116 ? -8.390 5.645 18.458 1.00 90.06 116 LYS A O 1
ATOM 952 N N . ASN A 1 117 ? -8.186 7.436 17.123 1.00 89.56 117 ASN A N 1
ATOM 953 C CA . ASN A 1 117 ? -9.495 8.000 17.437 1.00 89.56 117 ASN A CA 1
ATOM 954 C C . ASN A 1 117 ? -10.631 7.096 16.954 1.00 89.56 117 ASN A C 1
ATOM 956 O O . ASN A 1 117 ? -11.606 6.933 17.676 1.00 89.56 117 ASN A O 1
ATOM 960 N N . PHE A 1 118 ? -10.485 6.487 15.775 1.00 87.38 118 PHE A N 1
ATOM 961 C CA . PHE A 1 118 ? -11.447 5.519 15.263 1.00 87.38 118 PHE A CA 1
ATOM 962 C C . PHE A 1 118 ? -11.529 4.275 16.153 1.00 87.38 118 PHE A C 1
ATOM 964 O O . PHE A 1 118 ? -12.624 3.823 16.468 1.00 87.38 118 PHE A O 1
ATOM 971 N N . ALA A 1 119 ? -10.391 3.741 16.612 1.00 86.69 119 ALA A N 1
ATOM 972 C CA . ALA A 1 119 ? -10.408 2.634 17.568 1.00 86.69 119 ALA A CA 1
ATOM 973 C C . ALA A 1 119 ? -11.178 3.016 18.842 1.00 86.69 119 ALA A C 1
ATOM 975 O O . ALA A 1 119 ? -12.060 2.273 19.263 1.00 86.69 119 ALA A O 1
ATOM 976 N N . LEU A 1 120 ? -10.922 4.210 19.388 1.00 86.44 120 LEU A N 1
ATOM 977 C CA . LEU A 1 120 ? -11.623 4.703 20.575 1.00 86.44 120 LEU A CA 1
ATOM 978 C C . LEU A 1 120 ? -13.129 4.885 20.347 1.00 86.44 120 LEU A C 1
ATOM 980 O O . LEU A 1 120 ? -13.900 4.593 21.251 1.00 86.44 120 LEU A O 1
ATOM 984 N N . SER A 1 121 ? -13.565 5.333 19.163 1.00 83.56 121 SER A N 1
ATOM 985 C CA . SER A 1 121 ? -14.998 5.512 18.874 1.00 83.56 121 SER A CA 1
ATOM 986 C C . SER A 1 121 ? -15.777 4.202 18.778 1.00 83.56 121 SER A C 1
ATOM 988 O O . SER A 1 121 ? -17.000 4.228 18.828 1.00 83.56 121 SER A O 1
ATOM 990 N N . ILE A 1 122 ? -15.083 3.073 18.617 1.00 81.62 122 ILE A N 1
ATOM 991 C CA . ILE A 1 122 ? -15.680 1.732 18.585 1.00 81.62 122 ILE A CA 1
ATOM 992 C C . ILE A 1 122 ? -15.334 0.919 19.843 1.00 81.62 122 ILE A C 1
ATOM 994 O O . ILE A 1 122 ? -15.353 -0.313 19.799 1.00 81.62 122 ILE A O 1
ATOM 998 N N . ASP A 1 123 ? -14.976 1.613 20.931 1.00 83.19 123 ASP A N 1
ATOM 999 C CA . ASP A 1 123 ? -14.594 1.054 22.233 1.00 83.19 123 ASP A CA 1
ATOM 1000 C C . ASP A 1 123 ? -13.410 0.072 22.170 1.00 83.19 123 ASP A C 1
ATOM 1002 O O . ASP A 1 123 ? -13.394 -0.974 22.820 1.00 83.19 123 ASP A O 1
ATOM 1006 N N . ARG A 1 124 ? -12.397 0.402 21.359 1.00 84.19 124 ARG A N 1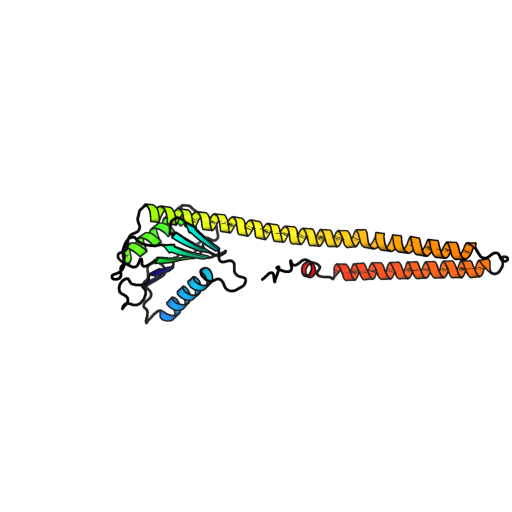
ATOM 1007 C CA . ARG A 1 124 ? -11.142 -0.352 21.239 1.00 84.19 124 ARG A CA 1
ATOM 1008 C C . ARG A 1 124 ? -9.929 0.524 21.506 1.00 84.19 124 ARG A C 1
ATOM 1010 O O . ARG A 1 124 ? -9.917 1.725 21.233 1.00 84.19 124 ARG A O 1
ATOM 1017 N N . THR A 1 125 ? -8.854 -0.089 21.978 1.00 86.69 125 THR A N 1
ATOM 1018 C CA . THR A 1 125 ? -7.601 0.590 22.283 1.00 86.69 125 THR A CA 1
ATOM 1019 C C . THR A 1 125 ? -6.408 -0.127 21.665 1.00 86.69 125 THR A C 1
ATOM 1021 O O . THR A 1 125 ? -6.372 -1.341 21.456 1.00 86.69 125 THR A O 1
ATOM 1024 N N . PHE A 1 126 ? -5.395 0.669 21.333 1.00 85.88 126 PHE A N 1
ATOM 1025 C CA . PHE A 1 126 ? -4.091 0.177 20.916 1.00 85.88 126 PHE A CA 1
ATOM 1026 C C . PHE A 1 126 ? -3.095 0.388 22.046 1.00 85.88 126 PHE A C 1
ATOM 1028 O O . PHE A 1 126 ? -3.117 1.429 22.709 1.00 85.88 126 PHE A O 1
ATOM 1035 N N . SER A 1 127 ? -2.170 -0.556 22.211 1.00 85.44 127 SER A N 1
ATOM 1036 C CA . SER A 1 127 ? -1.031 -0.342 23.096 1.00 85.44 127 SER A CA 1
ATOM 1037 C C . SER A 1 127 ? -0.128 0.754 22.521 1.00 85.44 127 SER A C 1
ATOM 1039 O O . SER A 1 127 ? -0.104 1.007 21.309 1.00 85.44 127 SER A O 1
ATOM 1041 N N . SER A 1 128 ? 0.651 1.405 23.383 1.00 85.56 128 SER A N 1
ATOM 1042 C CA . SER A 1 128 ? 1.644 2.393 22.947 1.00 85.56 128 SER A CA 1
ATOM 1043 C C . SER A 1 128 ? 2.631 1.802 21.935 1.00 85.56 128 SER A C 1
ATOM 1045 O O . SER A 1 128 ? 3.003 2.473 20.973 1.00 85.56 128 SER A O 1
ATOM 1047 N N . GLU A 1 129 ? 3.001 0.530 22.105 1.00 86.12 129 GLU A N 1
ATOM 1048 C CA . GLU A 1 129 ? 3.865 -0.196 21.173 1.00 86.12 129 GLU A CA 1
ATOM 1049 C C . GLU A 1 129 ? 3.197 -0.401 19.806 1.00 86.12 129 GLU A C 1
ATOM 1051 O O . GLU A 1 129 ? 3.828 -0.168 18.772 1.00 86.12 129 GLU A O 1
ATOM 1056 N N . THR A 1 130 ? 1.912 -0.767 19.768 1.00 85.75 130 THR A N 1
ATOM 1057 C CA . THR A 1 130 ? 1.174 -0.916 18.506 1.00 85.75 130 THR A CA 1
ATOM 1058 C C . THR A 1 130 ? 1.071 0.417 17.769 1.00 85.75 130 THR A C 1
ATOM 1060 O O . THR A 1 130 ? 1.266 0.457 16.557 1.00 85.75 130 THR A O 1
ATOM 1063 N N . LEU A 1 131 ? 0.841 1.529 18.475 1.00 86.62 131 LEU A N 1
ATOM 1064 C CA . LEU A 1 131 ? 0.802 2.861 17.858 1.00 86.62 131 LEU A CA 1
ATOM 1065 C C . LEU A 1 131 ? 2.154 3.279 17.261 1.00 86.62 131 LEU A C 1
ATOM 1067 O O . LEU A 1 131 ? 2.181 3.890 16.193 1.00 86.62 131 LEU A O 1
ATOM 1071 N N . LEU A 1 132 ? 3.268 2.953 17.925 1.00 88.38 132 LEU A N 1
ATOM 1072 C CA . LEU A 1 132 ? 4.611 3.162 17.369 1.00 88.38 132 LEU A CA 1
ATOM 1073 C C . LEU A 1 132 ? 4.831 2.285 16.133 1.00 88.38 132 LEU A C 1
ATOM 1075 O O . LEU A 1 132 ? 5.234 2.777 15.084 1.00 88.38 132 LEU A O 1
ATOM 1079 N N . THR A 1 133 ? 4.449 1.014 16.223 1.00 87.69 133 THR A N 1
ATOM 1080 C CA . THR A 1 133 ? 4.549 0.049 15.122 1.00 87.69 133 THR A CA 1
ATOM 1081 C C . THR A 1 133 ? 3.751 0.494 13.893 1.00 87.69 133 THR A C 1
ATOM 1083 O O . THR A 1 133 ? 4.225 0.351 12.769 1.00 87.69 133 THR A O 1
ATOM 1086 N N . ILE A 1 134 ? 2.562 1.078 14.083 1.00 88.44 134 ILE A N 1
ATOM 1087 C CA . ILE A 1 134 ? 1.747 1.643 12.997 1.00 88.44 134 ILE A CA 1
ATOM 1088 C C . ILE A 1 134 ? 2.489 2.781 12.282 1.00 88.44 134 ILE A C 1
ATOM 1090 O O . ILE A 1 134 ? 2.513 2.810 11.050 1.00 88.44 134 ILE A O 1
ATOM 1094 N N . LYS A 1 135 ? 3.116 3.697 13.033 1.00 90.12 135 LYS A N 1
ATOM 1095 C CA . LYS A 1 135 ? 3.906 4.799 12.457 1.00 90.12 135 LYS A CA 1
ATOM 1096 C C . LYS A 1 135 ? 5.072 4.265 11.631 1.00 90.12 135 LYS A C 1
ATOM 1098 O O . LYS A 1 135 ? 5.220 4.647 10.470 1.00 90.12 135 LYS A O 1
ATOM 1103 N N . ASP A 1 136 ? 5.837 3.341 12.204 1.00 88.56 136 ASP A N 1
ATOM 1104 C CA . ASP A 1 136 ? 6.990 2.727 11.543 1.00 88.56 136 ASP A CA 1
ATOM 1105 C C . ASP A 1 136 ? 6.573 1.963 10.279 1.00 88.56 136 ASP A C 1
ATOM 1107 O O . ASP A 1 136 ? 7.245 2.040 9.250 1.00 88.56 136 ASP A O 1
ATOM 1111 N N . ALA A 1 137 ? 5.440 1.254 10.323 1.00 87.88 137 ALA A N 1
ATOM 1112 C CA . ALA A 1 137 ? 4.910 0.524 9.175 1.00 87.88 137 ALA A CA 1
ATOM 1113 C C . ALA A 1 137 ? 4.519 1.464 8.021 1.00 87.88 137 ALA A C 1
ATOM 1115 O O . ALA A 1 137 ? 4.820 1.166 6.863 1.00 87.88 137 ALA A O 1
ATOM 1116 N N . LEU A 1 138 ? 3.896 2.613 8.321 1.00 87.31 138 LEU A N 1
ATOM 1117 C CA . LEU A 1 138 ? 3.562 3.632 7.318 1.00 87.31 138 LEU A CA 1
ATOM 1118 C C . LEU A 1 138 ? 4.822 4.245 6.688 1.00 87.31 138 LEU A C 1
ATOM 1120 O O . LEU A 1 138 ? 4.873 4.398 5.465 1.00 87.31 138 LEU A O 1
ATOM 1124 N N . MET A 1 139 ? 5.851 4.533 7.494 1.00 87.25 139 MET A N 1
ATOM 1125 C CA . MET A 1 139 ? 7.145 5.025 7.000 1.00 87.25 139 MET A CA 1
ATOM 1126 C C . MET A 1 139 ? 7.828 4.010 6.081 1.00 87.25 139 MET A C 1
ATOM 1128 O O . MET A 1 139 ? 8.227 4.346 4.966 1.00 87.25 139 MET A O 1
ATOM 1132 N N . GLN A 1 140 ? 7.917 2.750 6.514 1.00 85.38 140 GLN A N 1
ATOM 1133 C CA . GLN A 1 140 ? 8.547 1.693 5.722 1.00 85.38 140 GLN A CA 1
ATOM 1134 C C . GLN A 1 140 ? 7.813 1.437 4.402 1.00 85.38 140 GLN A C 1
ATOM 1136 O O . GLN A 1 140 ? 8.452 1.205 3.371 1.00 85.38 140 GLN A O 1
ATOM 1141 N N . ALA A 1 141 ? 6.477 1.473 4.408 1.00 84.38 141 ALA A N 1
ATOM 1142 C CA . ALA A 1 141 ? 5.692 1.306 3.189 1.00 84.38 141 ALA A CA 1
ATOM 1143 C C . ALA A 1 141 ? 5.978 2.423 2.173 1.00 84.38 141 ALA A C 1
ATOM 1145 O O . ALA A 1 141 ? 6.131 2.150 0.978 1.00 84.38 141 ALA A O 1
ATOM 1146 N N . GLU A 1 142 ? 6.121 3.667 2.633 1.00 81.88 142 GLU A N 1
ATOM 1147 C CA . GLU A 1 142 ? 6.472 4.780 1.757 1.00 81.88 142 GLU A CA 1
ATOM 1148 C C . GLU A 1 142 ? 7.907 4.671 1.218 1.00 81.88 142 GLU A C 1
ATOM 1150 O O . GLU A 1 142 ? 8.122 4.805 0.010 1.00 81.88 142 GLU A O 1
ATOM 1155 N N . GLU A 1 143 ? 8.889 4.370 2.069 1.00 82.06 143 GLU A N 1
ATOM 1156 C CA . GLU A 1 143 ? 10.281 4.227 1.634 1.00 82.06 143 GLU A CA 1
ATOM 1157 C C . GLU A 1 143 ? 10.409 3.150 0.546 1.00 82.06 143 GLU A C 1
ATOM 1159 O O . GLU A 1 143 ? 11.009 3.365 -0.518 1.00 82.06 143 GLU A O 1
ATOM 1164 N N . ARG A 1 144 ? 9.757 2.000 0.757 1.00 79.88 144 ARG A N 1
ATOM 1165 C CA . ARG A 1 144 ? 9.720 0.929 -0.242 1.00 79.88 144 ARG A CA 1
ATOM 1166 C C . ARG A 1 144 ? 8.978 1.354 -1.509 1.00 79.88 144 ARG A C 1
ATOM 1168 O O . ARG A 1 144 ? 9.468 1.058 -2.600 1.00 79.88 144 ARG A O 1
ATOM 1175 N N . LYS A 1 145 ? 7.868 2.100 -1.413 1.00 79.62 145 LYS A N 1
ATOM 1176 C CA . LYS A 1 145 ? 7.187 2.701 -2.580 1.00 79.62 145 LYS A CA 1
ATOM 1177 C C . LYS A 1 145 ? 8.145 3.576 -3.397 1.00 79.62 145 LYS A C 1
ATOM 1179 O O . LYS A 1 145 ? 8.206 3.419 -4.620 1.00 79.62 145 LYS A O 1
ATOM 1184 N N . VAL A 1 146 ? 8.898 4.471 -2.754 1.00 76.25 146 VAL A N 1
ATOM 1185 C CA . VAL A 1 146 ? 9.860 5.361 -3.432 1.00 76.25 146 VAL A CA 1
ATOM 1186 C C . VAL A 1 146 ? 10.947 4.546 -4.133 1.00 76.25 146 VAL A C 1
ATOM 1188 O O . VAL A 1 146 ? 11.250 4.786 -5.304 1.00 76.25 146 VAL A O 1
ATOM 1191 N N . ASN A 1 147 ? 11.492 3.531 -3.462 1.00 75.62 147 ASN A N 1
ATOM 1192 C CA . ASN A 1 147 ? 12.523 2.666 -4.035 1.00 75.62 147 ASN A CA 1
ATOM 1193 C C . ASN A 1 147 ? 12.008 1.853 -5.235 1.00 75.62 147 ASN A C 1
ATOM 1195 O O . ASN A 1 147 ? 12.712 1.709 -6.237 1.00 75.62 147 ASN A O 1
ATOM 1199 N N . LEU A 1 148 ? 10.755 1.394 -5.200 1.00 72.88 148 LEU A N 1
ATOM 1200 C CA . LEU A 1 148 ? 10.118 0.715 -6.333 1.00 72.88 148 LEU A CA 1
ATOM 1201 C C . LEU A 1 148 ? 9.903 1.645 -7.526 1.00 72.88 148 LEU A C 1
ATOM 1203 O O . LEU A 1 148 ? 10.112 1.234 -8.669 1.00 72.88 148 LEU A O 1
ATOM 1207 N N . GLN A 1 149 ? 9.504 2.896 -7.281 1.00 73.38 149 GLN A N 1
ATOM 1208 C CA . GLN A 1 149 ? 9.380 3.900 -8.338 1.00 73.38 149 GLN A CA 1
ATOM 1209 C C . GLN A 1 149 ? 10.741 4.207 -8.972 1.00 73.38 149 GLN A C 1
ATOM 1211 O O . GLN A 1 149 ? 10.853 4.184 -10.197 1.00 73.38 149 GLN A O 1
ATOM 1216 N N . LYS A 1 150 ? 11.792 4.394 -8.160 1.00 74.62 150 LYS A N 1
ATOM 1217 C CA . LYS A 1 150 ? 13.170 4.575 -8.650 1.00 74.62 150 LYS A CA 1
ATOM 1218 C C . LYS A 1 150 ? 13.625 3.393 -9.503 1.00 74.62 150 LYS A C 1
ATOM 1220 O O . LYS A 1 150 ? 14.086 3.599 -10.622 1.00 74.62 150 LYS A O 1
ATOM 1225 N N . LYS A 1 151 ? 13.429 2.158 -9.025 1.00 71.00 151 LYS A N 1
ATOM 1226 C CA . LYS A 1 151 ? 13.799 0.938 -9.760 1.00 71.00 151 LYS A CA 1
ATOM 1227 C C . LYS A 1 151 ? 13.069 0.830 -11.100 1.00 71.00 151 LYS A C 1
ATOM 1229 O O . LYS A 1 151 ? 13.687 0.489 -12.103 1.00 71.00 151 LYS A O 1
ATOM 1234 N N . ARG A 1 152 ? 11.776 1.164 -11.141 1.00 69.50 152 ARG A N 1
ATOM 1235 C CA . ARG A 1 152 ? 10.986 1.185 -12.384 1.00 69.50 152 ARG A CA 1
ATOM 1236 C C . ARG A 1 152 ? 11.462 2.251 -13.364 1.00 69.50 152 ARG A C 1
ATOM 1238 O O . ARG A 1 152 ? 11.565 1.971 -14.555 1.00 69.50 152 ARG A O 1
ATOM 1245 N N . ASN A 1 153 ? 11.754 3.452 -12.877 1.00 72.38 153 ASN A N 1
ATOM 1246 C CA . ASN A 1 153 ? 12.267 4.532 -13.716 1.00 72.38 153 ASN A CA 1
ATOM 1247 C C . ASN A 1 153 ? 13.642 4.172 -14.286 1.00 72.38 153 ASN A C 1
ATOM 1249 O O . ASN A 1 153 ? 13.865 4.338 -15.481 1.00 72.38 153 ASN A O 1
ATOM 1253 N N . PHE A 1 154 ? 14.511 3.579 -13.464 1.00 70.31 154 PHE A N 1
ATOM 1254 C CA . PHE A 1 154 ? 15.805 3.069 -13.903 1.00 70.31 154 PHE A CA 1
ATOM 1255 C C . PHE A 1 154 ? 15.656 1.970 -14.964 1.00 70.31 154 PHE A C 1
ATOM 1257 O O . PHE A 1 154 ? 16.275 2.054 -16.016 1.00 70.31 154 PHE A O 1
ATOM 1264 N N . GLN A 1 155 ? 14.772 0.988 -14.757 1.00 66.75 155 GLN A N 1
ATOM 1265 C CA . GLN A 1 155 ? 14.505 -0.058 -15.753 1.00 66.75 155 GLN A CA 1
ATOM 1266 C C . GLN A 1 155 ? 13.991 0.500 -17.086 1.00 66.75 155 GLN A C 1
ATOM 1268 O O . GLN A 1 155 ? 14.388 0.015 -18.142 1.00 66.75 155 GLN A O 1
ATOM 1273 N N . ARG A 1 156 ? 13.130 1.524 -17.059 1.00 69.88 156 ARG A N 1
ATOM 1274 C CA . ARG A 1 156 ? 12.659 2.194 -18.281 1.00 69.88 156 ARG A CA 1
ATOM 1275 C C . ARG A 1 156 ? 13.794 2.901 -19.012 1.00 69.88 156 ARG A C 1
ATOM 1277 O O . ARG A 1 156 ? 13.890 2.766 -20.226 1.00 69.88 156 ARG A O 1
ATOM 1284 N N . LEU A 1 157 ? 14.652 3.597 -18.272 1.00 67.88 157 LEU A N 1
ATOM 1285 C CA . LEU A 1 157 ? 15.798 4.308 -18.828 1.00 67.88 157 LEU A CA 1
ATOM 1286 C C . LEU A 1 157 ? 16.816 3.335 -19.441 1.00 67.88 157 LEU A C 1
ATOM 1288 O O . LEU A 1 157 ? 17.229 3.517 -20.580 1.00 67.88 157 LEU A O 1
ATOM 1292 N N . VAL A 1 158 ? 17.130 2.235 -18.751 1.00 66.31 158 VAL A N 1
ATOM 1293 C CA . VAL A 1 158 ? 17.968 1.145 -19.287 1.00 66.31 158 VAL A CA 1
ATOM 1294 C C . VAL A 1 158 ? 17.329 0.517 -20.532 1.00 66.31 158 VAL A C 1
ATOM 1296 O O . VAL A 1 158 ? 18.017 0.234 -21.510 1.00 66.31 158 VAL A O 1
ATOM 1299 N N . GLY A 1 159 ? 16.006 0.333 -20.536 1.00 65.25 159 GLY A N 1
ATOM 1300 C CA . GLY A 1 159 ? 15.261 -0.132 -21.708 1.00 65.25 159 GLY A CA 1
ATOM 1301 C C . GLY A 1 159 ? 15.387 0.811 -22.910 1.00 65.25 159 GLY A C 1
ATOM 1302 O O . GLY A 1 159 ? 15.585 0.353 -24.028 1.00 65.25 159 GLY A O 1
ATOM 1303 N N . GLN A 1 160 ? 15.332 2.125 -22.693 1.00 69.31 160 GLN A N 1
ATOM 1304 C CA . GLN A 1 160 ? 15.519 3.114 -23.759 1.00 69.31 160 GLN A CA 1
ATOM 1305 C C . GLN A 1 160 ? 16.958 3.119 -24.288 1.00 69.31 160 GLN A C 1
ATOM 1307 O O . GLN A 1 160 ? 17.161 3.013 -25.495 1.00 69.31 160 GLN A O 1
ATOM 1312 N N . VAL A 1 161 ? 17.950 3.144 -23.393 1.00 69.25 161 VAL A N 1
ATOM 1313 C CA . VAL A 1 161 ? 19.374 3.128 -23.771 1.00 69.25 161 VAL A CA 1
ATOM 1314 C C . VAL A 1 161 ? 19.741 1.838 -24.508 1.00 69.25 161 VAL A C 1
ATOM 1316 O O . VAL A 1 161 ? 20.453 1.877 -25.505 1.00 69.25 161 VAL A O 1
ATOM 1319 N N . SER A 1 162 ? 19.229 0.684 -24.070 1.00 65.88 162 SER A N 1
ATOM 1320 C CA . SER A 1 162 ? 19.478 -0.592 -24.757 1.00 65.88 162 SER A CA 1
ATOM 1321 C C . SER A 1 162 ? 18.869 -0.638 -26.160 1.00 65.88 162 SER A C 1
ATOM 1323 O O . SER A 1 162 ? 19.512 -1.149 -27.073 1.00 65.88 162 SER A O 1
ATOM 1325 N N . VAL A 1 163 ? 17.681 -0.058 -26.368 1.00 69.56 163 VAL A N 1
ATOM 1326 C CA . VAL A 1 163 ? 17.086 0.084 -27.709 1.00 69.56 163 VAL A CA 1
ATOM 1327 C C . VAL A 1 163 ? 17.966 0.958 -28.607 1.00 69.56 163 VAL A C 1
ATOM 1329 O O . VAL A 1 163 ? 18.202 0.599 -29.761 1.00 69.56 163 VAL A O 1
ATOM 1332 N N . GLU A 1 164 ? 18.473 2.080 -28.095 1.00 70.25 164 GLU A N 1
ATOM 1333 C CA . GLU A 1 164 ? 19.353 2.968 -28.863 1.00 70.25 164 GLU A CA 1
ATOM 1334 C C . GLU A 1 164 ? 20.707 2.328 -29.180 1.00 70.25 164 GLU A C 1
ATOM 1336 O O . GLU A 1 164 ? 21.161 2.414 -30.320 1.00 70.25 164 GLU A O 1
ATOM 1341 N N . LEU A 1 165 ? 21.312 1.613 -28.228 1.00 71.62 165 LEU A N 1
ATOM 1342 C CA . LEU A 1 165 ? 22.551 0.865 -28.454 1.00 71.62 165 LEU A CA 1
ATOM 1343 C C . LEU A 1 165 ? 22.369 -0.235 -29.500 1.00 71.62 165 LEU A C 1
ATOM 1345 O O . LEU A 1 165 ? 23.211 -0.378 -30.378 1.00 71.62 165 LEU A O 1
ATOM 1349 N N . VAL A 1 166 ? 21.262 -0.983 -29.450 1.00 71.00 166 VAL A N 1
ATOM 1350 C CA . VAL A 1 166 ? 20.944 -2.004 -30.463 1.00 71.00 166 VAL A CA 1
ATOM 1351 C C . VAL A 1 166 ? 20.771 -1.358 -31.835 1.00 71.00 166 VAL A C 1
ATOM 1353 O O . VAL A 1 166 ? 21.291 -1.870 -32.822 1.00 71.00 166 VAL A O 1
ATOM 1356 N N . ARG A 1 167 ? 20.099 -0.206 -31.912 1.00 71.25 167 ARG A N 1
ATOM 1357 C CA . ARG A 1 167 ? 19.943 0.536 -33.168 1.00 71.25 167 ARG A CA 1
ATOM 1358 C C . ARG A 1 167 ? 21.285 1.024 -33.715 1.00 71.25 167 ARG A C 1
ATOM 1360 O O . ARG A 1 167 ? 21.530 0.875 -34.908 1.00 71.25 167 ARG A O 1
ATOM 1367 N N . LEU A 1 168 ? 22.152 1.563 -32.859 1.00 70.50 168 LEU A N 1
ATOM 1368 C CA . LEU A 1 168 ? 23.493 2.011 -33.238 1.00 70.50 168 LEU A CA 1
ATOM 1369 C C . LEU A 1 168 ? 24.358 0.832 -33.697 1.00 70.50 168 LEU A C 1
ATOM 1371 O O . LEU A 1 168 ? 25.028 0.925 -34.721 1.00 70.50 168 LEU A O 1
ATOM 1375 N N . LEU A 1 169 ? 24.276 -0.300 -32.997 1.00 69.75 169 LEU A N 1
ATOM 1376 C CA . LEU A 1 169 ? 24.978 -1.525 -33.362 1.00 69.75 169 LEU A CA 1
ATOM 1377 C C . LEU A 1 169 ? 24.512 -2.037 -34.725 1.00 69.75 169 LEU A C 1
ATOM 1379 O O . LEU A 1 169 ? 25.350 -2.362 -35.550 1.00 69.75 169 LEU A O 1
ATOM 1383 N N . ILE A 1 170 ? 23.211 -2.028 -35.020 1.00 70.75 170 ILE A N 1
ATOM 1384 C CA . ILE A 1 170 ? 22.714 -2.386 -36.355 1.00 70.75 170 ILE A CA 1
ATOM 1385 C C . ILE A 1 170 ? 23.247 -1.405 -37.415 1.00 70.75 170 ILE A C 1
ATOM 1387 O O . ILE A 1 170 ? 23.770 -1.834 -38.438 1.00 70.75 170 ILE A O 1
ATOM 1391 N N . VAL A 1 171 ? 23.177 -0.092 -37.174 1.00 72.88 171 VAL A N 1
ATOM 1392 C CA . VAL A 1 171 ? 23.641 0.916 -38.148 1.00 72.88 171 VAL A CA 1
ATOM 1393 C C . VAL A 1 171 ? 25.143 0.809 -38.431 1.00 72.88 171 VAL A C 1
ATOM 1395 O O . VAL A 1 171 ? 25.553 1.065 -39.555 1.00 72.88 171 VAL A O 1
ATOM 1398 N N . VAL A 1 172 ? 25.963 0.417 -37.452 1.00 72.38 172 VAL A N 1
ATOM 1399 C CA . VAL A 1 172 ? 27.424 0.314 -37.617 1.00 72.38 172 VAL A CA 1
ATOM 1400 C C . VAL A 1 172 ? 27.856 -1.075 -38.089 1.00 72.38 172 VAL A C 1
ATOM 1402 O O . VAL A 1 172 ? 28.660 -1.200 -39.009 1.00 72.38 172 VAL A O 1
ATOM 1405 N N . VAL A 1 173 ? 27.328 -2.135 -37.479 1.00 71.00 173 VAL A N 1
ATOM 1406 C CA . VAL A 1 173 ? 27.784 -3.514 -37.706 1.00 71.00 173 VAL A CA 1
ATOM 1407 C C . VAL A 1 173 ? 27.192 -4.096 -38.984 1.00 71.00 173 VAL A C 1
ATOM 1409 O O . VAL A 1 173 ? 27.878 -4.840 -39.681 1.00 71.00 173 VAL A O 1
ATOM 1412 N N . THR A 1 174 ? 25.953 -3.750 -39.346 1.00 71.69 174 THR A N 1
ATOM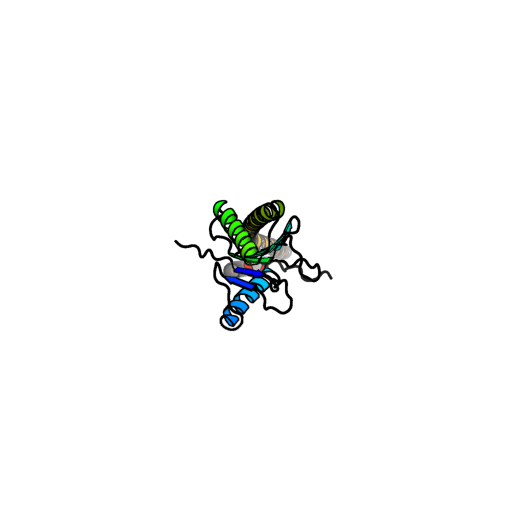 1413 C CA . THR A 1 174 ? 25.332 -4.288 -40.564 1.00 71.69 174 THR A CA 1
ATOM 1414 C C . THR A 1 174 ? 26.082 -3.868 -41.835 1.00 71.69 174 THR A C 1
ATOM 1416 O O . THR A 1 174 ? 26.418 -4.761 -42.613 1.00 71.69 174 THR A O 1
ATOM 1419 N N . PRO A 1 175 ? 26.461 -2.589 -42.045 1.00 73.56 175 PRO A N 1
ATOM 1420 C CA . PRO A 1 175 ? 27.282 -2.210 -43.196 1.00 73.56 175 PRO A CA 1
ATOM 1421 C C . PRO A 1 175 ? 28.649 -2.899 -43.224 1.00 73.56 175 PRO A C 1
ATOM 1423 O O . PRO A 1 175 ? 29.114 -3.272 -44.298 1.00 73.56 175 PRO A O 1
ATOM 1426 N N . LEU A 1 176 ? 29.273 -3.111 -42.059 1.00 71.50 176 LEU A N 1
ATOM 1427 C CA . LEU A 1 176 ? 30.569 -3.786 -41.958 1.00 71.50 176 LEU A CA 1
ATOM 1428 C C . LEU A 1 176 ? 30.480 -5.269 -42.341 1.00 71.50 176 LEU A C 1
ATOM 1430 O O . LEU A 1 176 ? 31.298 -5.739 -43.127 1.00 71.50 176 LEU A O 1
ATOM 1434 N N . ILE A 1 177 ? 29.474 -5.997 -41.842 1.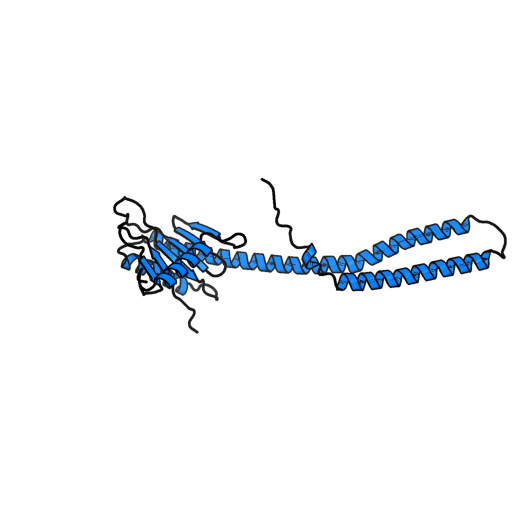00 72.38 177 ILE A N 1
ATOM 1435 C CA . ILE A 1 177 ? 29.262 -7.410 -42.198 1.00 72.38 177 ILE A CA 1
ATOM 1436 C C . ILE A 1 177 ? 28.963 -7.543 -43.693 1.00 72.38 177 ILE A C 1
ATOM 1438 O O . ILE A 1 177 ? 29.545 -8.399 -44.356 1.00 72.38 177 ILE A O 1
ATOM 1442 N N . ILE A 1 178 ? 28.088 -6.693 -44.240 1.00 70.69 178 ILE A N 1
ATOM 1443 C CA . ILE A 1 178 ? 27.754 -6.751 -45.669 1.00 70.69 178 ILE A CA 1
ATOM 1444 C C . ILE A 1 178 ? 28.985 -6.398 -46.518 1.00 70.69 178 ILE A C 1
ATOM 1446 O O . ILE A 1 178 ? 29.273 -7.097 -47.489 1.00 70.69 178 ILE A O 1
ATOM 1450 N N . GLY A 1 179 ? 29.748 -5.367 -46.136 1.00 71.69 179 GLY A N 1
ATOM 1451 C CA . GLY A 1 179 ? 31.001 -5.005 -46.802 1.00 71.69 179 GLY A CA 1
ATOM 1452 C C . GLY A 1 179 ? 32.024 -6.144 -46.793 1.00 71.69 179 GLY A C 1
ATOM 1453 O O . GLY A 1 179 ? 32.649 -6.418 -47.815 1.00 71.69 179 GLY A O 1
ATOM 1454 N N . TRP A 1 180 ? 32.139 -6.868 -45.676 1.00 71.38 180 TRP A N 1
ATOM 1455 C CA . TRP A 1 180 ? 33.033 -8.019 -45.558 1.00 71.38 180 TRP A CA 1
ATOM 1456 C C . TRP A 1 180 ? 32.607 -9.198 -46.448 1.00 71.38 180 TRP A C 1
ATOM 1458 O O . TRP A 1 180 ? 33.436 -9.756 -47.167 1.00 71.38 180 TRP A O 1
ATOM 1468 N N . VAL A 1 181 ? 31.311 -9.535 -46.480 1.00 72.88 181 VAL A N 1
ATOM 1469 C CA . VAL A 1 181 ? 30.769 -10.578 -47.377 1.00 72.88 181 VAL A CA 1
ATOM 1470 C C . VAL A 1 181 ? 31.017 -10.228 -48.848 1.00 72.88 181 VAL A C 1
ATOM 1472 O O . VAL A 1 181 ? 31.401 -11.094 -49.635 1.00 72.88 181 VAL A O 1
ATOM 1475 N N . LEU A 1 182 ? 30.858 -8.957 -49.219 1.00 65.94 182 LEU A N 1
ATOM 1476 C CA . LEU A 1 182 ? 31.133 -8.485 -50.577 1.00 65.94 182 LEU A CA 1
ATOM 1477 C C . LEU A 1 182 ? 32.611 -8.577 -50.939 1.00 65.94 182 LEU A C 1
ATOM 1479 O O . LEU A 1 182 ? 32.938 -8.989 -52.048 1.00 65.94 182 LEU A O 1
ATOM 1483 N N . GLN A 1 183 ? 33.508 -8.237 -50.015 1.00 69.38 183 GLN A N 1
ATOM 1484 C CA . GLN A 1 183 ? 34.942 -8.362 -50.251 1.00 69.38 183 GLN A CA 1
ATOM 1485 C C . GLN A 1 183 ? 35.328 -9.818 -50.551 1.00 69.38 183 GLN A C 1
ATOM 1487 O O . GLN A 1 183 ? 36.118 -10.063 -51.463 1.00 69.38 183 GLN A O 1
ATOM 1492 N N . ILE A 1 184 ? 34.717 -10.786 -49.858 1.00 73.06 184 ILE A N 1
ATOM 1493 C CA . ILE A 1 184 ? 34.907 -12.217 -50.133 1.00 73.06 184 ILE A CA 1
ATOM 1494 C C . ILE A 1 184 ? 34.398 -12.580 -51.540 1.00 73.06 184 ILE A C 1
ATOM 1496 O O . ILE A 1 184 ? 35.131 -13.206 -52.302 1.00 73.06 184 ILE A O 1
ATOM 1500 N N . GLN A 1 185 ? 33.191 -12.145 -51.921 1.00 69.75 185 GLN A N 1
ATOM 1501 C CA . GLN A 1 185 ? 32.608 -12.452 -53.239 1.00 69.75 185 GLN A CA 1
ATOM 1502 C C . GLN A 1 185 ? 33.375 -11.812 -54.404 1.00 69.75 185 GLN A C 1
ATOM 1504 O O . GLN A 1 185 ? 33.603 -12.456 -55.425 1.00 69.75 185 GLN A O 1
ATOM 1509 N N . ILE A 1 186 ? 33.812 -10.559 -54.251 1.00 67.50 186 ILE A N 1
ATOM 1510 C CA . ILE A 1 186 ? 34.632 -9.869 -55.255 1.00 67.50 186 ILE A CA 1
ATOM 1511 C C . ILE A 1 186 ? 35.971 -10.593 -55.412 1.00 67.50 186 ILE A C 1
ATOM 1513 O O . ILE A 1 186 ? 36.396 -10.851 -56.534 1.00 67.50 186 ILE A O 1
ATOM 1517 N N . THR A 1 187 ? 36.611 -10.985 -54.306 1.00 67.38 187 THR A N 1
ATOM 1518 C CA . THR A 1 187 ? 37.886 -11.721 -54.351 1.00 67.38 187 THR A CA 1
ATOM 1519 C C . THR A 1 187 ? 37.745 -13.060 -55.085 1.00 67.38 187 THR A C 1
ATOM 1521 O O . THR A 1 187 ? 38.614 -13.408 -55.882 1.00 67.38 187 THR A O 1
ATOM 1524 N N . GLN A 1 188 ? 36.632 -13.777 -54.887 1.00 66.00 188 GLN A N 1
ATOM 1525 C CA . GLN A 1 188 ? 36.326 -15.013 -55.620 1.00 66.00 188 GLN A CA 1
ATOM 1526 C C . GLN A 1 188 ? 36.145 -14.764 -57.126 1.00 66.00 188 GLN A C 1
ATOM 1528 O O . GLN A 1 188 ? 36.746 -15.465 -57.937 1.00 66.00 188 GLN A O 1
ATOM 1533 N N . LEU A 1 189 ? 35.404 -13.716 -57.505 1.00 62.34 189 LEU A N 1
ATOM 1534 C CA . LEU A 1 189 ? 35.213 -13.335 -58.911 1.00 62.34 189 LEU A CA 1
ATOM 1535 C C . LEU A 1 189 ? 36.531 -12.952 -59.606 1.00 62.34 189 LEU A C 1
ATOM 1537 O O . LEU A 1 189 ? 36.713 -13.253 -60.782 1.00 62.34 189 LEU A O 1
ATOM 1541 N N . PHE A 1 190 ? 37.468 -12.313 -58.897 1.00 61.91 190 PHE A N 1
ATOM 1542 C CA . PHE A 1 190 ? 38.793 -11.997 -59.446 1.00 61.91 190 PHE A CA 1
ATOM 1543 C C . PHE A 1 190 ? 39.666 -13.246 -59.648 1.00 61.91 190 PHE A C 1
ATOM 1545 O O . PHE A 1 190 ? 40.406 -13.307 -60.629 1.00 61.91 190 PHE A O 1
ATOM 1552 N N . GLN A 1 191 ? 39.580 -14.251 -58.769 1.00 59.38 191 GLN A N 1
ATOM 1553 C CA . GLN A 1 191 ? 40.328 -15.504 -58.936 1.00 59.38 191 GLN A CA 1
ATOM 1554 C C . GLN A 1 191 ? 39.863 -16.314 -60.155 1.00 59.38 191 GLN A C 1
ATOM 1556 O O . GLN A 1 191 ? 40.699 -16.910 -60.831 1.00 59.38 191 GLN A O 1
ATOM 1561 N N . GLU A 1 192 ? 38.569 -16.294 -60.485 1.00 58.84 192 GLU A N 1
ATOM 1562 C CA . GLU A 1 192 ? 38.034 -16.996 -61.663 1.00 58.84 192 GLU A CA 1
ATOM 1563 C C . GLU A 1 192 ? 38.549 -16.422 -62.998 1.00 58.84 192 GLU A C 1
ATOM 1565 O O . GLU A 1 192 ? 38.720 -17.165 -63.963 1.00 58.84 192 GLU A O 1
ATOM 1570 N N . VAL A 1 193 ? 38.846 -15.118 -63.060 1.00 54.34 193 VAL A N 1
ATOM 1571 C CA . VAL A 1 193 ? 39.293 -14.439 -64.294 1.00 54.34 193 VAL A CA 1
ATOM 1572 C C . VAL A 1 193 ? 40.785 -14.659 -64.578 1.00 54.34 193 VAL A C 1
ATOM 1574 O O . VAL A 1 193 ? 41.189 -14.693 -65.736 1.00 54.34 193 VAL A O 1
ATOM 1577 N N . ILE A 1 194 ? 41.616 -14.849 -63.548 1.00 54.22 194 ILE A N 1
ATOM 1578 C CA . ILE A 1 194 ? 43.079 -14.988 -63.704 1.00 54.22 194 ILE A CA 1
ATOM 1579 C C . ILE A 1 194 ? 43.479 -16.371 -64.263 1.00 54.22 194 ILE A C 1
ATOM 1581 O O . ILE A 1 194 ? 44.572 -16.526 -64.800 1.00 54.22 194 ILE A O 1
ATOM 1585 N N . ILE A 1 195 ? 42.600 -17.378 -64.187 1.00 53.62 195 ILE A N 1
ATOM 1586 C CA . ILE A 1 195 ? 42.916 -18.770 -64.561 1.00 53.62 195 ILE A CA 1
ATOM 1587 C C . ILE A 1 195 ? 42.616 -19.077 -66.048 1.00 53.62 195 ILE A C 1
ATOM 1589 O O . ILE A 1 195 ? 42.946 -20.163 -66.514 1.00 53.62 195 ILE A O 1
ATOM 1593 N N . GLN A 1 196 ? 42.059 -18.148 -66.840 1.00 46.38 196 GLN A N 1
ATOM 1594 C CA . GLN A 1 196 ? 41.846 -18.366 -68.284 1.00 46.38 196 GLN A CA 1
ATOM 1595 C C . GLN A 1 196 ? 42.912 -17.667 -69.148 1.00 46.38 196 GLN A C 1
ATOM 1597 O O . GLN A 1 196 ? 42.883 -16.440 -69.260 1.00 46.38 196 GLN A O 1
ATOM 1602 N N . PRO A 1 197 ? 43.831 -18.404 -69.806 1.00 48.59 197 PRO A N 1
ATOM 1603 C CA . PRO A 1 197 ? 44.828 -17.809 -70.681 1.00 48.59 197 PRO A CA 1
ATOM 1604 C C . PRO A 1 197 ? 44.419 -17.980 -72.153 1.00 48.59 197 PRO A C 1
ATOM 1606 O O . PRO A 1 197 ? 44.797 -18.977 -72.746 1.00 48.59 197 PRO A O 1
ATOM 1609 N N . GLU A 1 198 ? 43.692 -17.035 -72.768 1.00 48.62 198 GLU A N 1
ATOM 1610 C CA . GLU A 1 198 ? 43.570 -16.964 -74.245 1.00 48.62 198 GLU A CA 1
ATOM 1611 C C . GLU A 1 198 ? 43.314 -15.531 -74.789 1.00 48.62 198 GLU A C 1
ATOM 1613 O O . GLU A 1 198 ? 42.886 -14.644 -74.044 1.00 48.62 198 GLU A O 1
ATOM 1618 N N . PRO A 1 199 ? 43.672 -15.242 -76.063 1.00 49.12 199 PRO A N 1
ATOM 1619 C CA . PRO A 1 199 ? 44.359 -14.005 -76.437 1.00 49.12 199 PRO A CA 1
ATOM 1620 C C . PRO A 1 199 ? 43.435 -12.813 -76.752 1.00 49.12 199 PRO A C 1
ATOM 1622 O O . PRO A 1 199 ? 42.594 -12.856 -77.645 1.00 49.12 199 PRO A O 1
ATOM 1625 N N . ASN A 1 200 ? 43.679 -11.711 -76.035 1.00 52.22 200 ASN A N 1
ATOM 1626 C CA . ASN A 1 200 ? 43.554 -10.271 -76.343 1.00 52.22 200 ASN A CA 1
ATOM 1627 C C . ASN A 1 200 ? 42.307 -9.653 -77.019 1.00 52.22 200 ASN A C 1
ATOM 1629 O O . ASN A 1 200 ? 42.162 -8.437 -76.923 1.00 52.22 200 ASN A O 1
ATOM 1633 N N . VAL A 1 201 ? 41.372 -10.399 -77.616 1.00 49.53 201 VAL A N 1
ATOM 1634 C CA . VAL A 1 201 ? 40.124 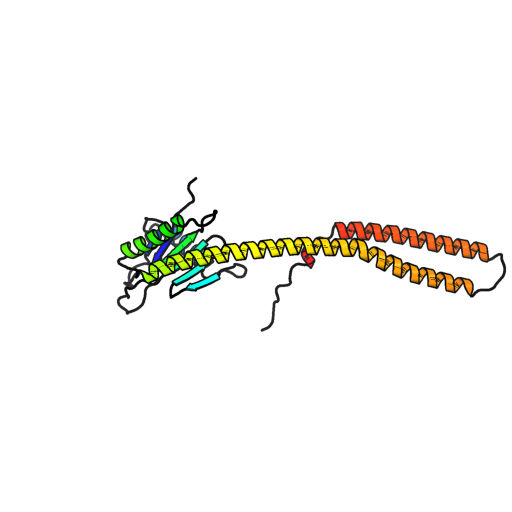-9.828 -78.184 1.00 49.53 201 VAL A CA 1
ATOM 1635 C C . VAL A 1 201 ? 38.909 -10.123 -77.295 1.00 49.53 201 VAL A C 1
ATOM 1637 O O . VAL A 1 201 ? 38.021 -9.286 -77.159 1.00 49.53 201 VAL A O 1
ATOM 1640 N N . ILE A 1 202 ? 38.916 -11.249 -76.576 1.00 51.09 202 ILE A N 1
ATOM 1641 C CA . ILE A 1 202 ? 37.879 -11.600 -75.586 1.00 51.09 202 ILE A CA 1
ATOM 1642 C C . ILE A 1 202 ? 38.041 -10.775 -74.294 1.00 51.09 202 ILE A C 1
ATOM 1644 O O . ILE A 1 202 ? 37.061 -10.532 -73.587 1.00 51.09 202 ILE A O 1
ATOM 1648 N N . LEU A 1 203 ? 39.257 -10.276 -74.030 1.00 51.03 203 LEU A N 1
ATOM 1649 C CA . LEU A 1 203 ? 39.640 -9.571 -72.803 1.00 51.03 203 LEU A CA 1
ATOM 1650 C C . LEU A 1 203 ? 38.847 -8.272 -72.576 1.00 51.03 203 LEU A C 1
ATOM 1652 O O . LEU A 1 203 ? 38.517 -7.940 -71.444 1.00 51.03 203 LEU A O 1
ATOM 1656 N N . PHE A 1 204 ? 38.514 -7.536 -73.643 1.00 51.59 204 PHE A N 1
ATOM 1657 C CA . PHE A 1 204 ? 37.800 -6.259 -73.521 1.00 51.59 204 PHE A CA 1
ATOM 1658 C C . PHE A 1 204 ? 36.307 -6.469 -73.244 1.00 51.59 204 PHE A C 1
ATOM 1660 O O . PHE A 1 204 ? 35.739 -5.821 -72.367 1.00 51.59 204 PHE A O 1
ATOM 1667 N N . THR A 1 205 ? 35.680 -7.427 -73.934 1.00 55.34 205 THR A N 1
ATOM 1668 C CA . THR A 1 205 ? 34.287 -7.829 -73.686 1.00 55.34 205 THR A CA 1
ATOM 1669 C C . THR A 1 205 ? 34.103 -8.486 -72.320 1.00 55.34 205 THR A C 1
ATOM 1671 O O . THR A 1 205 ? 33.108 -8.208 -71.651 1.00 55.34 205 THR A O 1
ATOM 1674 N N . SER A 1 206 ? 35.058 -9.305 -71.864 1.00 61.03 206 SER A N 1
ATOM 1675 C CA . SER A 1 206 ? 35.005 -9.921 -70.532 1.00 61.03 206 SER A CA 1
ATOM 1676 C C . SER A 1 206 ? 35.226 -8.889 -69.420 1.00 61.03 206 SER A C 1
ATOM 1678 O O . SER A 1 206 ? 34.485 -8.894 -68.437 1.00 61.03 206 SER A O 1
ATOM 1680 N N . LEU A 1 207 ? 36.146 -7.934 -69.607 1.00 59.84 207 LEU A N 1
ATOM 1681 C CA . LEU A 1 207 ? 36.354 -6.812 -68.687 1.00 59.84 207 LEU A CA 1
ATOM 1682 C C . LEU A 1 207 ? 35.115 -5.911 -68.613 1.00 59.84 207 LEU A C 1
ATOM 1684 O O . LEU A 1 207 ? 34.695 -5.521 -67.527 1.00 59.84 207 LEU A O 1
ATOM 1688 N N . GLN A 1 208 ? 34.481 -5.612 -69.748 1.00 65.81 208 GLN A N 1
ATOM 1689 C CA . GLN A 1 208 ? 33.276 -4.786 -69.782 1.00 65.81 208 GLN A CA 1
ATOM 1690 C C . GLN A 1 208 ? 32.083 -5.493 -69.114 1.00 65.81 208 GLN A C 1
ATOM 1692 O O . GLN A 1 208 ? 31.337 -4.858 -68.366 1.00 65.81 208 GLN A O 1
ATOM 1697 N N . GLN A 1 209 ? 31.938 -6.812 -69.296 1.00 68.69 209 GLN A N 1
ATOM 1698 C CA . GLN A 1 209 ? 30.956 -7.624 -68.565 1.00 68.69 209 GLN A CA 1
ATOM 1699 C C . GLN A 1 209 ? 31.256 -7.687 -67.062 1.00 68.69 209 GLN A C 1
ATOM 1701 O O . GLN A 1 209 ? 30.328 -7.641 -66.254 1.00 68.69 209 GLN A O 1
ATOM 1706 N N . MET A 1 210 ? 32.532 -7.751 -66.674 1.00 64.56 210 MET A N 1
ATOM 1707 C CA . MET A 1 210 ? 32.959 -7.711 -65.275 1.00 64.56 210 MET A CA 1
ATOM 1708 C C . MET A 1 210 ? 32.630 -6.362 -64.633 1.00 64.56 210 MET A C 1
ATOM 1710 O O . MET A 1 210 ? 31.980 -6.329 -63.591 1.00 64.56 210 MET A O 1
ATOM 1714 N N . ILE A 1 211 ? 32.991 -5.252 -65.285 1.00 69.06 211 ILE A N 1
ATOM 1715 C CA . ILE A 1 211 ? 32.666 -3.895 -64.828 1.00 69.06 211 ILE A CA 1
ATOM 1716 C C . ILE A 1 211 ? 31.150 -3.737 -64.707 1.00 69.06 211 ILE A C 1
ATOM 1718 O O . ILE A 1 211 ? 30.666 -3.234 -63.697 1.00 69.06 211 ILE A O 1
ATOM 1722 N N . HIS A 1 212 ? 30.379 -4.220 -65.683 1.00 70.44 212 HIS A N 1
ATOM 1723 C CA . HIS A 1 212 ? 28.921 -4.141 -65.638 1.00 70.44 212 HIS A CA 1
ATOM 1724 C C . HIS A 1 212 ? 28.326 -4.956 -64.478 1.00 70.44 212 HIS A C 1
ATOM 1726 O O . HIS A 1 212 ? 27.468 -4.451 -63.752 1.00 70.44 212 HIS A O 1
ATOM 1732 N N . LYS A 1 213 ? 28.824 -6.177 -64.235 1.00 70.44 213 LYS A N 1
ATOM 1733 C CA . LYS A 1 213 ? 28.434 -6.990 -63.070 1.00 70.44 213 LYS A CA 1
ATOM 1734 C C . LYS A 1 213 ? 28.798 -6.306 -61.750 1.00 70.44 213 LYS A C 1
ATOM 1736 O O . LYS A 1 213 ? 27.958 -6.271 -60.854 1.00 70.44 213 LYS A O 1
ATOM 1741 N N . MET A 1 214 ? 29.987 -5.705 -61.647 1.00 64.50 214 MET A N 1
ATOM 1742 C CA . MET A 1 214 ? 30.402 -4.947 -60.460 1.00 64.50 214 MET A CA 1
ATOM 1743 C C . MET A 1 214 ? 29.513 -3.720 -60.234 1.00 64.50 214 MET A C 1
ATOM 1745 O O . MET A 1 214 ? 29.057 -3.498 -59.116 1.00 64.50 214 MET A O 1
ATOM 1749 N N . VAL A 1 215 ? 29.199 -2.952 -61.281 1.00 71.81 215 VAL A N 1
ATOM 1750 C CA . VAL A 1 215 ? 28.319 -1.774 -61.188 1.00 71.81 215 VAL A CA 1
ATOM 1751 C C . VAL A 1 215 ? 26.905 -2.171 -60.762 1.00 71.81 215 VAL A C 1
ATOM 1753 O O . VAL A 1 215 ? 26.344 -1.534 -59.872 1.00 71.81 215 VAL A O 1
ATOM 1756 N N . ILE A 1 216 ? 26.341 -3.242 -61.331 1.00 72.56 216 ILE A N 1
ATOM 1757 C CA . ILE A 1 216 ? 25.023 -3.756 -60.928 1.00 72.56 216 ILE A CA 1
ATOM 1758 C C . ILE A 1 216 ? 25.044 -4.214 -59.467 1.00 72.56 216 ILE A C 1
ATOM 1760 O O . ILE A 1 216 ? 24.128 -3.879 -58.719 1.00 72.56 216 ILE A O 1
ATOM 1764 N N . GLN A 1 217 ? 26.084 -4.929 -59.030 1.00 65.94 217 GLN A N 1
ATOM 1765 C CA . GLN A 1 217 ? 26.216 -5.363 -57.635 1.00 65.94 217 GLN A CA 1
ATOM 1766 C C . GLN A 1 217 ? 26.342 -4.176 -56.668 1.00 65.94 217 GLN A C 1
ATOM 1768 O O . GLN A 1 217 ? 25.681 -4.168 -55.629 1.00 65.94 217 GLN A O 1
ATOM 1773 N N . ILE A 1 218 ? 27.114 -3.144 -57.026 1.00 67.62 218 ILE A N 1
ATOM 1774 C CA . ILE A 1 218 ? 27.240 -1.906 -56.239 1.00 67.62 218 ILE A CA 1
ATOM 1775 C C . ILE A 1 218 ? 25.896 -1.164 -56.173 1.00 67.62 218 ILE A C 1
ATOM 1777 O O . ILE A 1 218 ? 25.488 -0.720 -55.099 1.00 67.62 218 ILE A O 1
ATOM 1781 N N . ALA A 1 219 ? 25.172 -1.056 -57.289 1.00 69.00 219 ALA A N 1
ATOM 1782 C CA . ALA A 1 219 ? 23.862 -0.406 -57.328 1.00 69.00 219 ALA A CA 1
ATOM 1783 C C . ALA A 1 219 ? 22.817 -1.164 -56.489 1.00 69.00 219 ALA A C 1
ATOM 1785 O O . ALA A 1 219 ? 22.067 -0.549 -55.724 1.00 69.00 219 ALA A O 1
ATOM 1786 N N . LEU A 1 220 ? 22.807 -2.500 -56.573 1.00 70.69 220 LEU A N 1
ATOM 1787 C CA . LEU A 1 220 ? 21.941 -3.353 -55.758 1.00 70.69 220 LEU A CA 1
ATOM 1788 C C . LEU A 1 220 ? 22.270 -3.201 -54.265 1.00 70.69 220 LEU A C 1
ATOM 1790 O O . LEU A 1 220 ? 21.365 -3.118 -53.441 1.00 70.69 220 LEU A O 1
ATOM 1794 N N . PHE A 1 221 ? 23.553 -3.076 -53.917 1.00 65.12 221 PHE A N 1
ATOM 1795 C CA . PHE A 1 221 ? 24.015 -2.841 -52.548 1.00 65.12 221 PHE A CA 1
ATOM 1796 C C . PHE A 1 221 ? 23.563 -1.488 -51.990 1.00 65.12 221 PHE A C 1
ATOM 1798 O O . PHE A 1 221 ? 23.035 -1.434 -50.879 1.00 65.12 221 PHE A O 1
ATOM 1805 N N . ILE A 1 222 ? 23.711 -0.402 -52.756 1.00 68.75 222 ILE A N 1
ATOM 1806 C CA . ILE A 1 222 ? 23.225 0.926 -52.346 1.00 68.75 222 ILE A CA 1
ATOM 1807 C C . ILE A 1 222 ? 21.708 0.878 -52.126 1.00 68.75 222 ILE A C 1
ATOM 1809 O O . ILE A 1 222 ? 21.209 1.401 -51.129 1.00 68.75 222 ILE A O 1
ATOM 1813 N N . SER A 1 223 ? 20.977 0.198 -53.013 1.00 70.50 223 SER A N 1
ATOM 1814 C CA . SER A 1 223 ? 19.527 0.029 -52.897 1.00 70.50 223 SER A CA 1
ATOM 1815 C C . SER A 1 223 ? 19.127 -0.770 -51.650 1.00 70.50 223 SER A C 1
ATOM 1817 O O . SER A 1 223 ? 18.297 -0.303 -50.868 1.00 70.50 223 SER A O 1
ATOM 1819 N N . VAL A 1 224 ? 19.758 -1.924 -51.405 1.00 70.19 224 VAL A N 1
ATOM 1820 C CA . VAL A 1 224 ? 19.473 -2.782 -50.243 1.00 70.19 224 VAL A CA 1
ATOM 1821 C C . VAL A 1 224 ? 19.839 -2.084 -48.937 1.00 70.19 224 VAL A C 1
ATOM 1823 O O . VAL A 1 224 ? 19.038 -2.121 -48.008 1.00 70.19 224 VAL A O 1
ATOM 1826 N N . ASN A 1 225 ? 20.979 -1.392 -48.858 1.00 63.50 225 ASN A N 1
ATOM 1827 C CA . ASN A 1 225 ? 21.358 -0.639 -47.660 1.00 63.50 225 ASN A CA 1
ATOM 1828 C C . ASN A 1 225 ? 20.404 0.518 -47.377 1.00 63.50 225 ASN A C 1
ATOM 1830 O O . ASN A 1 225 ? 19.991 0.699 -46.233 1.00 63.50 225 ASN A O 1
ATOM 1834 N N . ASN A 1 226 ? 20.010 1.273 -48.404 1.00 68.31 226 ASN A N 1
ATOM 1835 C CA . ASN A 1 226 ? 19.042 2.353 -48.237 1.00 68.31 226 ASN A CA 1
ATOM 1836 C C . ASN A 1 226 ? 17.667 1.808 -47.823 1.00 68.31 226 ASN A C 1
ATOM 1838 O O . ASN A 1 226 ? 17.024 2.374 -46.938 1.00 68.31 226 ASN A O 1
ATOM 1842 N N . ALA A 1 227 ? 17.237 0.676 -48.388 1.00 69.75 227 ALA A N 1
ATOM 1843 C CA . ALA A 1 227 ? 16.005 0.000 -47.993 1.00 69.75 227 ALA A CA 1
ATOM 1844 C C . ALA A 1 227 ? 16.072 -0.522 -46.547 1.00 69.75 227 ALA A C 1
ATOM 1846 O O . ALA A 1 227 ? 15.141 -0.294 -45.774 1.00 69.75 227 ALA A O 1
ATOM 1847 N N . LEU A 1 228 ? 17.179 -1.157 -46.145 1.00 62.91 228 LEU A N 1
ATOM 1848 C CA . LEU A 1 228 ? 17.394 -1.628 -44.775 1.00 62.91 228 LEU A CA 1
ATOM 1849 C C . LEU A 1 228 ? 17.414 -0.467 -43.784 1.00 62.91 228 LEU A C 1
ATOM 1851 O O . LEU A 1 228 ? 16.754 -0.558 -42.755 1.00 62.91 228 LEU A O 1
ATOM 1855 N N . LEU A 1 229 ? 18.097 0.638 -44.097 1.00 63.41 229 LEU A N 1
ATOM 1856 C CA . LEU A 1 229 ? 18.094 1.841 -43.264 1.00 63.41 229 LEU A CA 1
ATOM 1857 C C . LEU A 1 229 ? 16.671 2.392 -43.102 1.00 63.41 229 LEU A C 1
ATOM 1859 O O . LEU A 1 229 ? 16.245 2.650 -41.980 1.00 63.41 229 LEU A O 1
ATOM 1863 N N . LEU A 1 230 ? 15.888 2.488 -44.179 1.00 62.78 230 LEU A N 1
ATOM 1864 C CA . LEU A 1 230 ? 14.496 2.951 -44.108 1.00 62.78 230 LEU A CA 1
ATOM 1865 C C . LEU A 1 230 ? 13.590 2.012 -43.295 1.00 62.78 230 LEU A C 1
ATOM 1867 O O . LEU A 1 230 ? 12.735 2.484 -42.542 1.00 62.78 230 LEU A O 1
ATOM 1871 N N . ILE A 1 231 ? 13.776 0.695 -43.418 1.00 62.91 231 ILE A N 1
ATOM 1872 C CA . ILE A 1 231 ? 13.000 -0.315 -42.683 1.00 62.91 231 ILE A CA 1
ATOM 1873 C C . ILE A 1 231 ? 13.393 -0.325 -41.200 1.00 62.91 231 ILE A C 1
ATOM 1875 O O . ILE A 1 231 ? 12.523 -0.293 -40.331 1.00 62.91 231 ILE A O 1
ATOM 1879 N N . LEU A 1 232 ? 14.688 -0.290 -40.891 1.00 59.22 232 LEU A N 1
ATOM 1880 C CA . LEU A 1 232 ? 15.212 -0.261 -39.523 1.00 59.22 232 LEU A CA 1
ATOM 1881 C C . LEU A 1 232 ? 14.840 1.025 -38.779 1.00 59.22 232 LEU A C 1
ATOM 1883 O O . LEU A 1 232 ? 14.568 0.974 -37.581 1.00 59.22 232 LEU A O 1
ATOM 1887 N N . PHE A 1 233 ? 14.763 2.166 -39.473 1.00 57.91 233 PHE A N 1
ATOM 1888 C CA . PHE A 1 233 ? 14.251 3.415 -38.897 1.00 57.91 233 PHE A CA 1
ATOM 1889 C C . PHE A 1 233 ? 12.751 3.357 -38.572 1.00 57.91 233 PHE A C 1
ATOM 1891 O O . PHE A 1 233 ? 12.305 4.074 -37.676 1.00 57.91 233 PHE A O 1
ATOM 1898 N N . LYS A 1 234 ? 11.979 2.518 -39.275 1.00 57.50 234 LYS A N 1
ATOM 1899 C CA . LYS A 1 234 ? 10.529 2.358 -39.079 1.00 57.50 234 LYS A CA 1
ATOM 1900 C C . LYS A 1 234 ? 10.146 1.201 -38.153 1.00 57.50 234 LYS A C 1
ATOM 1902 O O . LYS A 1 234 ? 8.983 1.110 -37.764 1.00 57.50 234 LYS A O 1
ATOM 1907 N N . LEU A 1 235 ? 11.082 0.328 -37.780 1.00 54.97 235 LEU A N 1
ATOM 1908 C CA . LEU A 1 235 ? 10.805 -0.799 -36.892 1.00 54.97 235 LEU A CA 1
ATOM 1909 C C . LEU A 1 235 ? 10.749 -0.346 -35.421 1.00 54.97 235 LEU A C 1
ATOM 1911 O O . LEU A 1 235 ? 11.726 0.196 -34.900 1.00 54.97 235 LEU A O 1
ATOM 1915 N N . PRO A 1 236 ? 9.646 -0.608 -34.693 1.00 53.66 236 PRO A N 1
ATOM 1916 C CA . PRO A 1 236 ? 9.571 -0.351 -33.261 1.00 53.66 236 PRO A CA 1
ATOM 1917 C C . PRO A 1 236 ? 10.359 -1.428 -32.497 1.00 53.66 236 PRO A C 1
ATOM 1919 O O . PRO A 1 236 ? 9.791 -2.376 -31.945 1.00 53.66 236 PRO A O 1
ATOM 1922 N N . ILE A 1 237 ? 11.686 -1.270 -32.444 1.00 53.94 237 ILE A N 1
ATOM 1923 C CA . ILE A 1 237 ? 12.638 -2.176 -31.765 1.00 53.94 237 ILE A CA 1
ATOM 1924 C C . ILE A 1 237 ? 12.266 -2.384 -30.281 1.00 53.94 237 ILE A C 1
ATOM 1926 O O . ILE A 1 237 ? 12.480 -3.460 -29.723 1.00 53.94 237 ILE A O 1
ATOM 1930 N N . GLY A 1 238 ? 11.589 -1.412 -29.657 1.00 50.59 238 GLY A N 1
ATOM 1931 C CA . GLY A 1 238 ? 11.066 -1.526 -28.289 1.00 50.59 238 GLY A CA 1
ATOM 1932 C C . GLY A 1 238 ? 10.054 -2.663 -28.062 1.00 50.59 238 GLY A C 1
ATOM 1933 O O . GLY A 1 238 ? 9.805 -3.030 -26.916 1.00 50.59 238 GLY A O 1
ATOM 1934 N N . SER A 1 239 ? 9.478 -3.250 -29.118 1.00 51.53 239 SER A N 1
ATOM 1935 C CA . SER A 1 239 ? 8.600 -4.428 -29.014 1.00 51.53 239 SER A CA 1
ATOM 1936 C C . SER A 1 239 ? 9.360 -5.758 -28.892 1.00 51.53 239 SER A C 1
ATOM 1938 O O . SER A 1 239 ? 8.835 -6.691 -28.287 1.00 51.53 239 SER A O 1
ATOM 1940 N N . LEU A 1 240 ? 10.599 -5.825 -29.394 1.00 48.28 240 LEU A N 1
ATOM 1941 C CA . LEU A 1 240 ? 11.446 -7.027 -29.399 1.00 48.28 240 LEU A CA 1
ATOM 1942 C C . LEU A 1 240 ? 12.270 -7.180 -28.112 1.00 48.28 240 LEU A C 1
ATOM 1944 O O . LEU A 1 240 ? 12.630 -8.291 -27.739 1.00 48.28 240 LEU A O 1
ATOM 1948 N N . LEU A 1 241 ? 12.531 -6.069 -27.416 1.00 47.31 241 LEU A N 1
ATOM 1949 C CA . LEU A 1 241 ? 13.295 -6.024 -26.163 1.00 47.31 241 LEU A CA 1
ATOM 1950 C C . LEU A 1 241 ? 12.418 -6.043 -24.906 1.00 47.31 241 LEU A C 1
ATOM 1952 O O . LEU A 1 241 ? 12.936 -5.934 -23.793 1.00 47.31 241 LEU A O 1
ATOM 1956 N N . LYS A 1 242 ? 11.092 -6.193 -25.042 1.00 44.16 242 LYS A N 1
ATOM 1957 C CA . LYS A 1 242 ? 10.257 -6.458 -23.867 1.00 44.16 242 LYS A CA 1
ATOM 1958 C C . LYS A 1 242 ? 10.755 -7.757 -23.233 1.00 44.16 242 LYS A C 1
ATOM 1960 O O . LYS A 1 242 ? 10.788 -8.773 -23.931 1.00 44.16 242 LYS A O 1
ATOM 1965 N N . PRO A 1 243 ? 11.125 -7.764 -21.941 1.00 42.75 243 PRO A N 1
ATOM 1966 C CA . PRO A 1 243 ? 11.431 -9.011 -21.272 1.00 42.75 243 PRO A CA 1
ATOM 1967 C C . PRO A 1 243 ? 10.205 -9.909 -21.431 1.00 42.75 243 PRO A C 1
ATOM 1969 O O . PRO A 1 243 ? 9.103 -9.548 -21.018 1.00 42.75 243 PRO A O 1
ATOM 1972 N N . LYS A 1 244 ? 10.381 -11.065 -22.083 1.00 46.38 244 LYS A N 1
ATOM 1973 C CA . LYS A 1 244 ? 9.457 -12.180 -21.899 1.00 46.38 244 LYS A CA 1
ATOM 1974 C C . LYS A 1 244 ? 9.523 -12.475 -20.409 1.00 46.38 244 LYS A C 1
ATOM 1976 O O . LYS A 1 244 ? 10.488 -13.087 -19.955 1.00 46.38 244 LYS A O 1
ATOM 1981 N N . ASP A 1 245 ? 8.543 -11.982 -19.654 1.00 41.53 245 ASP A N 1
ATOM 1982 C CA . ASP A 1 245 ? 8.299 -12.449 -18.299 1.00 41.53 245 ASP A CA 1
ATOM 1983 C C . ASP A 1 245 ? 8.377 -13.971 -18.360 1.00 41.53 245 ASP A C 1
ATOM 1985 O O . ASP A 1 245 ? 7.655 -14.597 -19.145 1.00 41.53 245 ASP A O 1
ATOM 1989 N N . LYS A 1 246 ? 9.341 -14.538 -17.624 1.00 40.44 246 LYS A N 1
ATOM 1990 C CA . LYS A 1 246 ? 9.549 -15.978 -17.480 1.00 40.44 246 LYS A CA 1
ATOM 1991 C C . LYS A 1 246 ? 8.239 -16.590 -16.987 1.00 40.44 246 LYS A C 1
ATOM 1993 O O . LYS A 1 246 ? 8.002 -16.725 -15.792 1.00 40.44 246 LYS A O 1
ATOM 1998 N N . LYS A 1 247 ? 7.373 -16.952 -17.927 1.00 42.41 247 LYS A N 1
ATOM 1999 C CA . LYS A 1 247 ? 6.371 -17.984 -17.747 1.00 42.41 247 LYS A CA 1
ATOM 2000 C C . LYS A 1 247 ? 7.122 -19.306 -17.714 1.00 42.41 247 LYS A C 1
ATOM 2002 O O . LYS A 1 247 ? 7.881 -19.603 -18.631 1.00 42.41 247 LYS A O 1
ATOM 2007 N N . ASN A 1 248 ? 6.808 -20.084 -16.689 1.00 36.09 248 ASN A N 1
ATOM 2008 C CA . ASN A 1 248 ? 7.078 -21.510 -16.559 1.00 36.09 248 ASN A CA 1
ATOM 2009 C C . ASN A 1 248 ? 8.511 -21.866 -16.142 1.00 36.09 248 ASN A C 1
ATOM 2011 O O . ASN A 1 248 ? 9.357 -22.189 -16.966 1.00 36.09 248 ASN A O 1
ATOM 2015 N N . LEU A 1 249 ? 8.721 -21.957 -14.832 1.00 34.19 249 LEU A N 1
ATOM 2016 C CA . LEU A 1 249 ? 9.101 -23.245 -14.258 1.00 34.19 249 LEU A CA 1
ATOM 2017 C C . LEU A 1 249 ? 8.103 -23.544 -13.139 1.00 34.19 249 LEU A C 1
ATOM 2019 O O . LEU A 1 249 ? 7.786 -22.663 -12.342 1.00 34.19 249 LEU A O 1
ATOM 2023 N N . ARG A 1 250 ? 7.511 -24.730 -13.264 1.00 38.31 250 ARG A N 1
ATOM 2024 C CA . ARG A 1 250 ? 6.499 -25.321 -12.391 1.00 38.31 250 ARG A CA 1
ATOM 2025 C C . ARG A 1 250 ? 7.013 -25.480 -10.969 1.00 38.31 250 ARG A C 1
ATOM 2027 O O . ARG A 1 250 ? 8.238 -25.685 -10.831 1.00 38.31 250 ARG A O 1
#

Sequence (250 aa):
MTTNRELCHWAQQIKSTNPDIIYKGKIELHPVKDEQERETILSAIDEVVLPKKNKVGINIEYKGVKIYYNTKSFVLKSIPIERDNYGRLSPILSYGNFPEKKLSEDWIKTASKEIKNFALSIDRTFSSETLLTIKDALMQAEERKVNLQKKRNFQRLVGQVSVELVRLLIVVVTPLIIGWVLQIQITQLFQEVIIQPEPNVILFTSLQQMIHKMVIQIALFISVNNALLLILFKLPIGSLLKPKDKKNLR

Radius of gyration: 34.99 Å; chains: 1; bounding box: 74×49×101 Å

pLDDT: mean 72.47, std 13.64, range [27.42, 90.75]

Secondary structure (DSSP, 8-state):
-------EEEE--SSTTSPPEEEETTEEPPTTTSHHHHHHHHHHHHHHHS--TT---EEEEETTEEEEE-SSEEEEEE--S-B-TTS-B-PEEEEEEPPSSPPPHHHHHHHHHHHHHHHHHTT----HHHHHHHHHHHHHHHHHHHHHHHHHHHHHHHHHHHHHHHHHHHHHHHHHHHHHHHHHHHHHHHHHHHT----TTHHHHHHHHHHHHHHHHHHHHHHHHHHHHHHHHHS-GGGTSS--------